Pro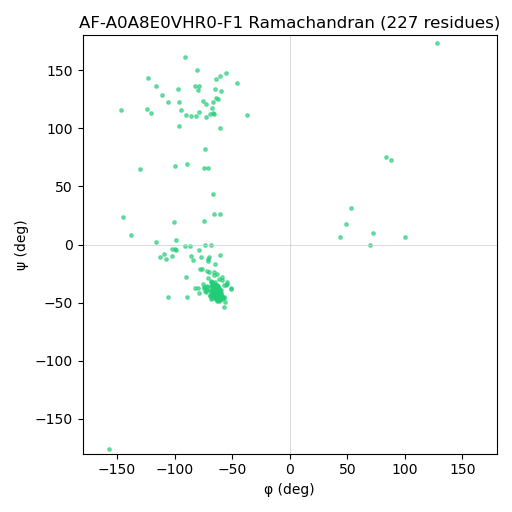tein AF-A0A8E0VHR0-F1 (afdb_monomer)

pLDDT: mean 75.99, std 14.14, range [40.16, 95.06]

Secondary structure (DSSP, 8-state):
-TTSS-HHHHHHHHHHHHHHHHHH-S-TT------HHHHHHHHHHHHHHHHHHHHHHHHHHTT----------EEE---TT----SSS--TTEEEHHHHHHHHHHHHHHHHHHHHHHTTTHHHHTTS-HHHHHHHHHHHHHHHHHHHHHHHTT-GGGG---STTHHHHHHHHHHHHGGG--HHHHHHHHHHHHHHHHIIIIIHHHHHHHH-------HHHHHHHHHHT-

Solvent-accessible surface area (backbone atoms only — not comparable to full-atom values): 13588 Å² total; per-residue (Å²): 102,73,46,53,54,66,71,66,59,57,56,51,48,49,53,50,50,40,54,53,40,68,74,74,52,91,60,95,83,68,84,61,69,86,51,71,58,61,27,43,54,49,26,51,52,44,52,53,53,47,52,51,53,53,54,54,51,53,65,62,54,72,78,57,83,84,75,89,86,68,94,55,66,46,73,40,73,75,62,78,78,64,79,72,62,84,80,76,64,63,100,37,64,44,73,38,60,65,56,51,50,51,52,53,51,50,51,51,49,52,50,52,49,50,41,55,74,70,52,45,65,69,58,62,72,67,58,54,67,70,57,54,54,49,49,52,51,52,43,48,53,52,49,49,59,58,48,50,34,59,45,50,65,38,72,81,49,66,74,47,86,62,96,62,22,70,60,52,29,52,55,49,44,64,73,45,58,86,77,47,59,64,67,50,39,51,54,42,51,52,52,52,51,50,53,49,45,43,60,70,51,46,49,62,48,45,45,70,74,62,78,49,94,68,82,76,66,59,69,58,52,50,53,54,55,58,76,75,110

Foldseek 3Di:
DLLLDDCVVQVVCQVVVVVVCVVVPDDPPDRDHDDSLVSNVNNVVLVVVLVVVVVVVVVVVVVDDDDPDDLAQDEHADGSPPPPPPPPPDPRYDHCSVVSSVVVVVVVVVVVVVCVVVVCVVVVVPPDPVVVVVVVVVSVVVSCLQVVCVLQVNPVLNDQDDDCSSVSSVVSCVVCVVVTDVVSNVVSVVLVVQLCCCVVPVQVVCCVPPVDPDGDPVVVVSVVVVVVD

Sequence (229 aa):
MLAGLPPVYGVYVSFVAPLLYAIFGRCAQLSLGTFAVISLILSEAISRICEQVTEQQKSELGNQSMTKHVGALVPVCFPPDSSLSSSGANSGQFDLRPQIAITLTFLIGMIQCLIGLLRLGNFMSYMAPSMVDGFVTGAAGHVLTSQITSLFGLKAAAKGDGIGSLFLVYVNLFRHVMSINPITLIISTLSVTFLLTVKIWLEPLLQRWCHCNFPLPSELILVSLRQHV

Mean predicted aligned error: 11.13 Å

Organism: NCBI:txid27845

Structure (mmCIF, N/CA/C/O backbone):
data_AF-A0A8E0VHR0-F1
#
_entry.id   AF-A0A8E0VHR0-F1
#
loop_
_atom_site.group_PDB
_atom_site.id
_atom_site.type_symbol
_atom_site.label_atom_id
_atom_site.label_alt_id
_atom_site.label_comp_id
_atom_site.label_asym_id
_atom_site.label_entity_id
_atom_site.label_seq_id
_atom_site.pdbx_PDB_ins_code
_atom_site.Cartn_x
_atom_site.Cartn_y
_atom_site.Cartn_z
_atom_site.occupancy
_atom_site.B_iso_or_equiv
_atom_site.auth_seq_id
_atom_site.auth_comp_id
_atom_site.auth_asym_id
_atom_site.auth_atom_id
_atom_site.pdbx_PDB_model_num
ATOM 1 N N . MET A 1 1 ? -0.618 -5.215 10.180 1.00 61.38 1 MET A N 1
ATOM 2 C CA . MET A 1 1 ? -1.303 -4.998 8.885 1.00 61.38 1 MET A CA 1
ATOM 3 C C . MET A 1 1 ? -1.135 -3.532 8.531 1.00 61.38 1 MET A C 1
ATOM 5 O O . MET A 1 1 ? -1.569 -2.719 9.335 1.00 61.38 1 MET A O 1
ATOM 9 N N . LEU A 1 2 ? -0.478 -3.181 7.415 1.00 61.50 2 LEU A N 1
ATOM 10 C CA . LEU A 1 2 ? -0.156 -1.773 7.100 1.00 61.50 2 LEU A CA 1
ATOM 11 C C . LEU A 1 2 ? -1.401 -0.894 6.933 1.00 61.50 2 LEU A C 1
ATOM 13 O O . LEU A 1 2 ? -1.383 0.253 7.348 1.00 61.50 2 LEU A O 1
ATOM 17 N N . ALA A 1 3 ? -2.482 -1.439 6.367 1.00 62.56 3 ALA A N 1
ATOM 18 C CA . ALA A 1 3 ? -3.749 -0.725 6.199 1.00 62.56 3 ALA A CA 1
ATOM 19 C C . ALA A 1 3 ? -4.591 -0.662 7.490 1.00 62.56 3 ALA A C 1
ATOM 21 O O . ALA A 1 3 ? -5.673 -0.090 7.498 1.00 62.56 3 ALA A O 1
ATOM 22 N N . GLY A 1 4 ? -4.155 -1.328 8.566 1.00 69.94 4 GLY A N 1
ATOM 23 C CA . GLY A 1 4 ? -4.923 -1.452 9.802 1.00 69.94 4 GLY A CA 1
ATOM 24 C C . GLY A 1 4 ? -6.180 -2.337 9.713 1.00 69.94 4 GLY A C 1
ATOM 25 O O . GLY A 1 4 ? -6.845 -2.507 10.731 1.00 69.94 4 GLY A O 1
ATOM 26 N N . LEU A 1 5 ? -6.487 -2.919 8.548 1.00 76.62 5 LEU A N 1
ATOM 27 C CA . LEU A 1 5 ? -7.565 -3.894 8.345 1.00 76.62 5 LEU A CA 1
ATOM 28 C C . LEU A 1 5 ? -7.081 -5.347 8.524 1.00 76.62 5 LEU A C 1
ATOM 30 O O . LEU A 1 5 ? -5.879 -5.610 8.416 1.00 76.62 5 LEU A O 1
ATOM 34 N N . PRO A 1 6 ? -8.001 -6.308 8.741 1.00 79.06 6 PRO A N 1
ATOM 35 C CA . PRO A 1 6 ? -7.685 -7.733 8.719 1.00 79.06 6 PRO A CA 1
ATOM 36 C C . PRO A 1 6 ? -7.018 -8.194 7.401 1.00 79.06 6 PRO A C 1
ATOM 38 O O . PRO A 1 6 ? -7.364 -7.687 6.332 1.00 79.06 6 PRO A O 1
ATOM 41 N N . PRO A 1 7 ? -6.117 -9.200 7.440 1.00 81.19 7 PRO A N 1
ATOM 42 C CA . PRO A 1 7 ? -5.392 -9.714 6.264 1.00 81.19 7 PRO A CA 1
AT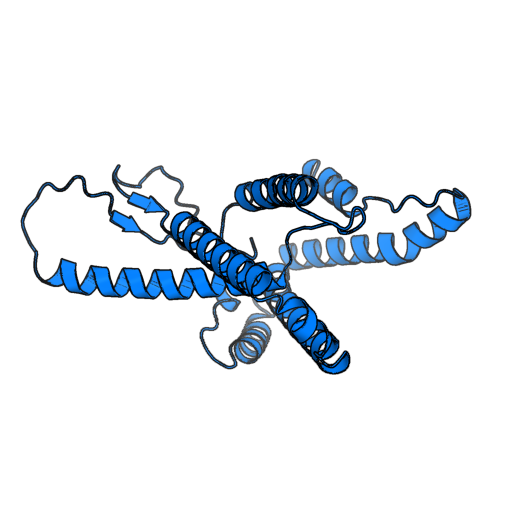OM 43 C C . PRO A 1 7 ? -6.278 -10.142 5.101 1.00 81.19 7 PRO A C 1
ATOM 45 O O . PRO A 1 7 ? -5.878 -10.025 3.945 1.00 81.19 7 PRO A O 1
ATOM 48 N N . VAL A 1 8 ? -7.471 -10.649 5.411 1.00 85.38 8 VAL A N 1
ATOM 49 C CA . VAL A 1 8 ? -8.405 -11.193 4.423 1.00 85.38 8 VAL A CA 1
ATOM 50 C C . VAL A 1 8 ? -8.753 -10.166 3.338 1.00 85.38 8 VAL A C 1
ATOM 52 O O . VAL A 1 8 ? -8.828 -10.510 2.162 1.00 85.38 8 VAL A O 1
ATOM 55 N N . TYR A 1 9 ? -8.835 -8.882 3.703 1.00 84.69 9 TYR A N 1
ATOM 56 C CA . TYR A 1 9 ? -9.111 -7.798 2.761 1.00 84.69 9 TYR A CA 1
ATOM 57 C C . TYR A 1 9 ? -7.975 -7.578 1.758 1.00 84.69 9 TYR A C 1
ATOM 59 O O . TYR A 1 9 ? -8.237 -7.243 0.605 1.00 84.69 9 TYR A O 1
ATOM 67 N N . GLY A 1 10 ? -6.723 -7.825 2.152 1.00 85.00 10 GLY A N 1
ATOM 68 C CA . GLY A 1 10 ? -5.585 -7.771 1.232 1.00 85.00 10 GLY A CA 1
ATOM 69 C C . GLY A 1 10 ? -5.662 -8.857 0.159 1.00 85.00 10 GLY A C 1
ATOM 70 O O . GLY A 1 10 ? -5.390 -8.588 -1.009 1.00 85.00 10 GLY A O 1
ATOM 71 N N . VAL A 1 11 ? -6.102 -10.064 0.532 1.00 86.94 11 VAL A N 1
ATOM 72 C CA . VAL A 1 11 ? -6.298 -11.175 -0.414 1.00 86.94 11 VAL A CA 1
ATOM 73 C C . VAL A 1 11 ? -7.437 -10.865 -1.387 1.00 86.94 11 VAL A C 1
ATOM 75 O O . VAL A 1 11 ? -7.279 -11.082 -2.588 1.00 86.94 11 VAL A O 1
ATOM 78 N N . TYR A 1 12 ? -8.547 -10.292 -0.904 1.00 88.56 12 TYR A N 1
ATOM 79 C CA . TYR A 1 12 ? -9.647 -9.868 -1.776 1.00 88.56 12 TYR A CA 1
ATOM 80 C C . TYR A 1 12 ? -9.190 -8.850 -2.823 1.00 88.56 12 TYR A C 1
ATOM 82 O O . TYR A 1 12 ? -9.479 -9.024 -4.004 1.00 88.56 12 TYR A O 1
ATOM 90 N N . VAL A 1 13 ? -8.430 -7.826 -2.426 1.00 87.00 13 VAL A N 1
ATOM 91 C CA . VAL A 1 13 ? -7.922 -6.809 -3.363 1.00 87.00 13 VAL A CA 1
ATOM 92 C C . VAL A 1 13 ? -6.964 -7.421 -4.388 1.00 87.00 13 VAL A C 1
ATOM 94 O O . VAL A 1 13 ? -7.114 -7.166 -5.583 1.00 87.00 13 VAL A O 1
ATOM 97 N N . SER A 1 14 ? 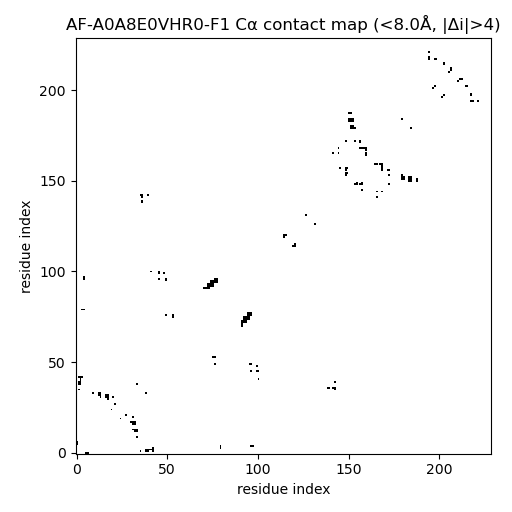-6.022 -8.260 -3.950 1.00 87.88 14 SER A N 1
ATOM 98 C CA . SER A 1 14 ? -5.034 -8.897 -4.835 1.00 87.88 14 SER A CA 1
ATOM 99 C C . SER A 1 14 ? -5.643 -9.874 -5.843 1.00 87.88 14 SER A C 1
ATOM 101 O O . SER A 1 14 ? -5.042 -10.108 -6.884 1.00 87.88 14 SER A O 1
ATOM 103 N N . PHE A 1 15 ? -6.822 -10.436 -5.567 1.00 89.25 15 PHE A N 1
ATOM 104 C CA . PHE A 1 15 ? -7.539 -11.291 -6.516 1.00 89.25 15 PHE A CA 1
ATOM 105 C C . PHE A 1 15 ? -8.480 -10.494 -7.431 1.00 89.25 15 PHE A C 1
ATOM 107 O O . PHE A 1 15 ? -8.497 -10.689 -8.646 1.00 89.25 15 PHE A O 1
ATOM 114 N N . VAL A 1 16 ? -9.254 -9.568 -6.859 1.00 90.12 16 VAL A N 1
ATOM 115 C CA . VAL A 1 16 ? -10.296 -8.831 -7.588 1.00 90.12 16 VAL A CA 1
ATOM 116 C C . VAL A 1 16 ? -9.702 -7.773 -8.522 1.00 90.12 16 VAL A C 1
ATOM 118 O O . VAL A 1 16 ? -10.207 -7.598 -9.632 1.00 90.12 16 VAL A O 1
ATOM 121 N N . ALA A 1 17 ? -8.626 -7.081 -8.127 1.00 88.12 17 ALA A N 1
ATOM 122 C CA . ALA A 1 17 ? -8.049 -6.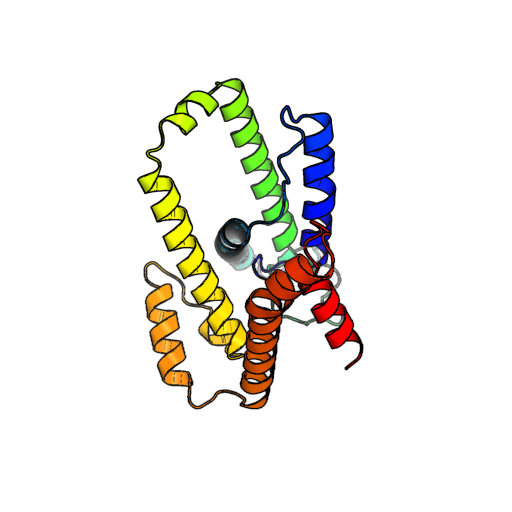008 -8.942 1.00 88.12 17 ALA A CA 1
ATOM 123 C C . ALA A 1 17 ? -7.454 -6.505 -10.279 1.00 88.12 17 ALA A C 1
ATOM 125 O O . ALA A 1 17 ? -7.774 -5.904 -11.308 1.00 88.12 17 ALA A O 1
ATOM 126 N N . PRO A 1 18 ? -6.670 -7.604 -10.333 1.00 88.94 18 PRO A N 1
ATOM 127 C CA . PRO A 1 18 ? -6.214 -8.170 -11.603 1.00 88.94 18 PRO A CA 1
ATOM 128 C C . PRO A 1 18 ? -7.355 -8.703 -12.468 1.00 88.94 18 PRO A C 1
ATOM 130 O O . PRO A 1 18 ? -7.305 -8.540 -13.681 1.00 88.94 18 PRO A O 1
ATOM 133 N N . LEU A 1 19 ? -8.396 -9.295 -11.868 1.00 90.00 19 LEU A N 1
ATOM 134 C CA . LEU A 1 19 ? -9.559 -9.793 -12.610 1.00 90.00 19 LEU A CA 1
ATOM 135 C C . LEU A 1 19 ? -10.313 -8.646 -13.293 1.00 90.00 19 LEU A C 1
ATOM 137 O O . LEU A 1 19 ? -10.610 -8.721 -14.484 1.00 90.00 19 LEU A O 1
ATOM 141 N N . LEU A 1 20 ? -10.566 -7.553 -12.568 1.00 89.25 20 LEU A N 1
ATOM 142 C CA . LEU A 1 20 ? -11.158 -6.347 -13.151 1.00 89.25 20 LEU A CA 1
ATOM 143 C C . LEU A 1 20 ? -10.256 -5.739 -14.233 1.00 89.25 20 LEU A C 1
ATOM 145 O O . LEU A 1 20 ? -10.742 -5.337 -15.290 1.00 89.25 20 LEU A O 1
ATOM 149 N N . TYR A 1 21 ? -8.943 -5.703 -14.007 1.00 89.19 21 TYR A N 1
ATOM 150 C CA . TYR A 1 21 ? -7.999 -5.196 -14.999 1.00 89.19 21 TYR A CA 1
ATOM 151 C C . TYR A 1 21 ? -7.883 -6.089 -16.234 1.00 89.19 21 TYR A C 1
ATOM 153 O O . TYR A 1 21 ? -7.697 -5.572 -17.326 1.00 89.19 21 TYR A O 1
ATOM 161 N N . ALA A 1 22 ? -8.056 -7.402 -16.112 1.00 88.75 22 ALA A N 1
ATOM 162 C CA . ALA A 1 22 ? -8.078 -8.300 -17.262 1.00 88.75 22 ALA A CA 1
ATOM 163 C C . ALA A 1 22 ? -9.280 -8.032 -18.187 1.00 88.75 22 ALA A C 1
ATOM 165 O O . ALA A 1 22 ? -9.159 -8.182 -19.399 1.00 88.75 22 ALA A O 1
ATOM 166 N N . ILE A 1 23 ? -10.422 -7.606 -17.630 1.00 90.44 23 ILE A N 1
ATOM 167 C CA . ILE A 1 23 ? -11.637 -7.291 -18.402 1.00 90.44 23 ILE A CA 1
ATOM 168 C C . ILE A 1 23 ? -11.544 -5.904 -19.062 1.00 90.44 23 ILE A C 1
ATOM 170 O O . ILE A 1 23 ? -11.945 -5.744 -20.212 1.00 90.44 23 ILE A O 1
ATOM 174 N N . PHE A 1 24 ? -11.030 -4.897 -18.347 1.00 86.88 24 PHE A N 1
ATOM 175 C CA . PHE A 1 24 ? -11.066 -3.490 -18.787 1.00 86.88 24 PHE A CA 1
ATOM 176 C C . PHE A 1 24 ? -9.711 -2.915 -19.237 1.00 86.88 24 PHE A C 1
ATOM 178 O O . PHE A 1 24 ? -9.648 -1.814 -19.790 1.00 86.88 24 PHE A O 1
ATOM 185 N N . GLY A 1 25 ? -8.610 -3.607 -18.963 1.00 83.06 25 GLY A N 1
ATOM 186 C CA . GLY A 1 25 ? -7.248 -3.134 -19.186 1.00 83.06 25 GLY A CA 1
ATOM 187 C C . GLY A 1 25 ? -6.796 -3.271 -20.636 1.00 83.06 25 GLY A C 1
ATOM 188 O O . GLY A 1 25 ? -7.204 -4.168 -21.366 1.00 83.06 25 GLY A O 1
ATOM 189 N N . ARG A 1 26 ? -5.910 -2.363 -21.060 1.00 79.69 26 ARG A N 1
ATOM 190 C CA . ARG A 1 26 ? -5.327 -2.366 -22.415 1.00 79.69 26 ARG A CA 1
ATOM 191 C C . ARG A 1 26 ? -3.903 -2.923 -22.490 1.00 79.69 26 ARG A C 1
ATOM 193 O O . ARG A 1 26 ? -3.421 -3.157 -23.591 1.00 79.69 26 ARG A O 1
ATOM 200 N N . CYS A 1 27 ? -3.240 -3.157 -21.355 1.00 81.06 27 CYS A N 1
ATOM 201 C CA . CYS A 1 27 ? -1.873 -3.681 -21.313 1.00 81.06 27 CYS A CA 1
ATOM 202 C C . CYS A 1 27 ? -1.831 -5.005 -20.547 1.00 81.06 27 CYS A C 1
ATOM 204 O O . CYS A 1 27 ? -1.997 -5.022 -19.336 1.00 81.06 27 CYS A O 1
ATOM 206 N N . ALA A 1 28 ? -1.538 -6.111 -21.230 1.00 76.56 28 ALA A N 1
ATOM 207 C CA . ALA A 1 28 ? -1.535 -7.446 -20.620 1.00 76.56 28 ALA A CA 1
ATOM 208 C C . ALA A 1 28 ? -0.372 -7.702 -19.634 1.00 76.56 28 ALA A C 1
ATOM 210 O O . ALA A 1 28 ? -0.390 -8.690 -18.911 1.00 76.56 28 ALA A O 1
ATOM 211 N N . GLN A 1 29 ? 0.648 -6.839 -19.611 1.00 83.62 29 GLN A N 1
ATOM 212 C CA . GLN A 1 29 ? 1.881 -7.045 -18.834 1.00 83.62 29 GLN A CA 1
ATOM 213 C C . GLN A 1 29 ? 1.912 -6.282 -17.501 1.00 83.62 29 GLN A C 1
ATOM 215 O O . GLN A 1 29 ? 2.867 -6.418 -16.739 1.00 83.62 29 GLN A O 1
ATOM 220 N N . LEU A 1 30 ? 0.893 -5.468 -17.203 1.00 80.69 30 LEU A N 1
ATOM 221 C CA . LEU A 1 30 ? 0.841 -4.721 -15.950 1.00 80.69 30 LEU A CA 1
ATOM 222 C C . LEU A 1 30 ? 0.218 -5.586 -14.851 1.00 80.69 30 LEU A C 1
ATOM 224 O O . LEU A 1 30 ? -0.983 -5.849 -14.857 1.00 80.69 30 LEU A O 1
ATOM 228 N N . SER A 1 31 ? 1.031 -5.984 -13.878 1.00 78.62 31 SER A N 1
ATOM 229 C CA . SER A 1 31 ? 0.534 -6.629 -12.665 1.00 78.62 31 SER A CA 1
ATOM 230 C C . SER A 1 31 ? 0.035 -5.568 -11.685 1.00 78.62 31 SER A C 1
ATOM 232 O O . SER A 1 31 ? 0.830 -4.816 -11.121 1.00 78.62 31 SER A O 1
ATOM 234 N N . LEU A 1 32 ? -1.279 -5.507 -11.462 1.00 82.00 32 LEU A N 1
ATOM 235 C CA . LEU A 1 32 ? -1.856 -4.709 -10.380 1.00 82.00 32 LEU A CA 1
ATOM 236 C C . LEU A 1 32 ? -1.780 -5.482 -9.063 1.00 82.00 32 LEU A C 1
ATOM 238 O O . LEU A 1 32 ? -2.096 -6.667 -9.012 1.00 82.00 32 LEU A O 1
ATOM 242 N N . GLY A 1 33 ? -1.388 -4.807 -7.988 1.00 81.94 33 GLY A N 1
ATOM 243 C CA . GLY A 1 33 ? -1.296 -5.412 -6.665 1.00 81.94 33 GLY A CA 1
ATOM 244 C C . GLY A 1 33 ? -1.386 -4.377 -5.553 1.00 81.94 33 GLY A C 1
ATOM 245 O O . GLY A 1 33 ? -1.596 -3.186 -5.788 1.00 81.94 33 GLY A O 1
ATOM 246 N N . THR A 1 34 ? -1.229 -4.838 -4.317 1.00 84.75 34 THR A N 1
ATOM 247 C CA . THR A 1 34 ? -1.216 -3.969 -3.139 1.00 84.75 34 THR A CA 1
ATOM 248 C C . THR A 1 34 ? 0.110 -3.220 -3.032 1.00 84.75 34 THR A C 1
ATOM 250 O O . THR A 1 34 ? 1.166 -3.841 -2.915 1.00 84.75 34 THR A O 1
ATOM 253 N N . PHE A 1 35 ? 0.058 -1.889 -2.990 1.00 88.06 35 PHE A N 1
ATOM 254 C CA . PHE A 1 35 ? 1.229 -1.050 -2.735 1.00 88.06 35 PHE A CA 1
ATOM 255 C C . PHE A 1 35 ? 1.296 -0.648 -1.256 1.00 88.06 35 PHE A C 1
ATOM 257 O O . PHE A 1 35 ? 0.302 -0.211 -0.664 1.00 88.06 35 PHE A O 1
ATOM 264 N N . ALA A 1 36 ? 2.486 -0.762 -0.657 1.00 88.19 36 ALA A N 1
ATOM 265 C CA . ALA A 1 36 ? 2.710 -0.456 0.759 1.00 88.19 36 ALA A CA 1
ATOM 266 C C . ALA A 1 36 ? 2.375 1.006 1.098 1.00 88.19 36 ALA A C 1
ATOM 268 O O . ALA A 1 36 ? 1.694 1.277 2.081 1.00 88.19 36 ALA A O 1
ATOM 269 N N . VAL A 1 37 ? 2.781 1.938 0.236 1.00 88.94 37 VAL A N 1
ATOM 270 C CA . VAL A 1 37 ? 2.544 3.379 0.408 1.00 88.94 37 VAL A CA 1
ATOM 271 C C . VAL A 1 37 ? 1.048 3.701 0.420 1.00 88.94 37 VAL A C 1
ATOM 273 O O . VAL A 1 37 ? 0.573 4.382 1.323 1.00 88.94 37 VAL A O 1
ATOM 276 N N . ILE A 1 38 ? 0.290 3.153 -0.535 1.00 90.62 38 ILE A N 1
ATOM 277 C CA . ILE A 1 38 ? -1.168 3.340 -0.618 1.00 90.62 38 ILE A CA 1
ATOM 278 C C . ILE A 1 38 ? -1.847 2.776 0.635 1.00 90.62 38 ILE A C 1
ATOM 280 O O . ILE A 1 38 ? -2.770 3.388 1.163 1.00 90.62 38 ILE A O 1
ATOM 284 N N . SER A 1 39 ? -1.355 1.649 1.157 1.00 89.56 39 SER A N 1
ATOM 285 C CA . SER A 1 39 ? -1.877 1.047 2.389 1.00 89.56 39 SER A CA 1
ATOM 286 C C . SER A 1 39 ? -1.659 1.940 3.614 1.00 89.56 39 SER A C 1
ATOM 288 O O . SER A 1 39 ? -2.554 2.038 4.450 1.00 89.56 39 SER A O 1
ATOM 290 N N . LEU A 1 40 ? -0.506 2.612 3.713 1.00 86.88 40 LEU A N 1
ATOM 291 C CA . LEU A 1 40 ? -0.231 3.559 4.800 1.00 86.88 40 LEU A CA 1
ATOM 292 C C . LEU A 1 40 ? -1.125 4.797 4.712 1.00 86.88 40 LEU A C 1
ATOM 294 O O . LEU A 1 40 ? -1.738 5.171 5.709 1.00 86.88 40 LEU A O 1
ATOM 298 N N . ILE A 1 41 ? -1.260 5.379 3.516 1.00 89.12 41 ILE A N 1
ATOM 299 C CA . ILE A 1 41 ? -2.140 6.535 3.284 1.00 89.12 41 ILE A CA 1
ATOM 300 C C . ILE A 1 41 ? -3.591 6.171 3.619 1.00 89.12 41 ILE A C 1
ATOM 302 O O . ILE A 1 41 ? -4.280 6.926 4.302 1.00 89.12 41 ILE A O 1
ATOM 306 N N . LEU A 1 42 ? -4.046 4.989 3.193 1.00 89.69 42 LEU A N 1
ATOM 307 C CA . LEU A 1 42 ? -5.378 4.482 3.511 1.00 89.69 42 LEU A CA 1
ATOM 308 C C . LEU A 1 42 ? -5.567 4.292 5.023 1.00 89.69 42 LEU A C 1
ATOM 310 O O . LEU A 1 42 ? -6.602 4.682 5.555 1.00 89.69 42 LEU A O 1
ATOM 314 N N . SER A 1 43 ? -4.578 3.730 5.725 1.00 85.56 43 SER A N 1
ATOM 315 C CA . SER A 1 43 ? -4.642 3.539 7.180 1.00 85.56 43 SER A CA 1
ATOM 316 C C . SER A 1 43 ? -4.787 4.864 7.924 1.00 85.56 43 SER A C 1
ATOM 318 O O . SER A 1 43 ? -5.595 4.966 8.852 1.00 85.56 43 SER A O 1
ATOM 320 N N . GLU A 1 44 ? -4.023 5.883 7.530 1.00 83.19 44 GLU A N 1
ATOM 321 C CA . GLU A 1 44 ? -4.108 7.204 8.151 1.00 83.19 44 GLU A CA 1
ATOM 322 C C . GLU A 1 44 ? -5.434 7.893 7.811 1.00 83.19 44 GLU A C 1
ATOM 324 O O . GLU A 1 44 ? -6.112 8.376 8.715 1.00 83.19 44 GLU A O 1
ATOM 329 N N . ALA A 1 45 ? -5.874 7.848 6.551 1.00 88.62 45 ALA A N 1
ATOM 330 C CA . ALA A 1 45 ? -7.166 8.397 6.141 1.00 88.62 45 ALA A CA 1
ATOM 331 C C . ALA A 1 45 ? -8.336 7.764 6.913 1.00 88.62 45 ALA A C 1
ATOM 333 O O . ALA A 1 45 ? -9.200 8.477 7.424 1.00 88.62 45 ALA A O 1
ATOM 334 N N . ILE A 1 46 ? -8.340 6.433 7.062 1.00 87.12 46 ILE A N 1
ATOM 335 C CA . ILE A 1 46 ? -9.345 5.728 7.868 1.00 87.12 46 ILE A CA 1
ATOM 336 C C . ILE A 1 46 ? -9.275 6.187 9.321 1.00 87.12 46 ILE A C 1
ATOM 338 O O . ILE A 1 46 ? -10.322 6.420 9.916 1.00 87.12 46 ILE A O 1
ATOM 342 N N . SER A 1 47 ? -8.073 6.334 9.885 1.00 84.12 47 SER A N 1
ATOM 343 C CA . SER A 1 47 ? -7.889 6.765 11.278 1.00 84.12 47 SER A CA 1
ATOM 344 C C . SER A 1 47 ? -8.432 8.179 11.512 1.00 84.12 47 SER A C 1
ATOM 346 O O . SER A 1 47 ? -9.155 8.390 12.481 1.00 84.12 47 SER A O 1
ATOM 348 N N . ARG A 1 48 ? -8.187 9.114 10.585 1.00 84.75 48 ARG A N 1
ATOM 349 C CA . ARG A 1 48 ? -8.708 10.493 10.638 1.00 84.75 48 ARG A CA 1
ATOM 350 C C . ARG A 1 48 ? -10.235 10.538 10.564 1.00 84.75 48 ARG A C 1
ATOM 352 O O . ARG A 1 48 ? -10.872 11.204 11.371 1.00 84.75 48 ARG A O 1
ATOM 359 N N . ILE A 1 49 ? -10.832 9.820 9.609 1.00 87.25 49 ILE A N 1
ATOM 360 C CA . ILE A 1 49 ? -12.296 9.792 9.429 1.00 87.25 49 ILE A CA 1
ATOM 361 C C . ILE A 1 49 ? -12.968 9.135 10.638 1.00 87.25 49 ILE A C 1
ATOM 363 O O . ILE A 1 49 ? -13.983 9.609 11.133 1.00 87.25 49 ILE A O 1
ATOM 367 N N . CYS A 1 50 ? -12.380 8.053 11.133 1.00 82.31 50 CYS A N 1
ATOM 368 C CA . CYS A 1 50 ? -12.810 7.354 12.335 1.00 82.31 50 CYS A CA 1
ATOM 369 C C . CYS A 1 50 ? -12.834 8.267 13.571 1.00 82.31 50 CYS A C 1
ATOM 371 O O . CYS A 1 50 ? -13.824 8.278 14.306 1.00 82.31 50 CYS A O 1
ATOM 373 N N . GLU A 1 51 ? -11.780 9.058 13.776 1.00 81.19 51 GLU A N 1
ATOM 374 C CA . GLU A 1 51 ? -11.710 10.045 14.855 1.00 81.19 51 GLU A CA 1
ATOM 375 C C . GLU A 1 51 ? -12.803 11.114 14.699 1.00 81.19 51 GLU A C 1
ATOM 377 O O . GLU A 1 51 ? -13.548 11.375 15.640 1.00 81.19 51 GLU A O 1
ATOM 382 N N . GLN A 1 52 ? -13.001 11.638 13.485 1.00 83.19 52 GLN A N 1
ATOM 383 C CA . GLN A 1 52 ? -14.059 12.615 13.208 1.00 83.19 52 GLN A CA 1
ATOM 384 C C . GLN A 1 52 ? -15.467 12.072 13.481 1.00 83.19 52 GLN A C 1
ATOM 386 O O . GLN A 1 52 ? -16.258 12.744 14.138 1.00 83.19 52 GLN A O 1
ATOM 391 N N . VAL A 1 53 ? -15.789 10.860 13.017 1.00 80.94 53 VAL A N 1
ATOM 392 C CA . VAL A 1 53 ? -17.107 10.241 13.251 1.00 80.94 53 VAL A CA 1
ATOM 393 C C . VAL A 1 53 ? -17.345 10.009 14.744 1.00 80.94 53 VAL A C 1
ATOM 395 O O . VAL A 1 53 ? -18.445 10.254 15.238 1.00 80.94 53 VAL A O 1
ATOM 398 N N . THR A 1 54 ? -16.307 9.600 15.477 1.00 73.25 54 THR A N 1
ATOM 399 C CA . THR A 1 54 ? -16.388 9.386 16.929 1.00 73.25 54 THR A CA 1
ATOM 400 C C . THR A 1 54 ? -16.701 10.691 17.673 1.00 73.25 54 THR A C 1
ATOM 402 O O . THR A 1 54 ? -17.559 10.702 18.559 1.00 73.25 54 THR A O 1
ATOM 405 N N . GLU A 1 55 ? -16.072 11.805 17.285 1.00 76.31 55 GLU A N 1
ATOM 406 C CA . GLU A 1 55 ? -16.331 13.128 17.873 1.00 76.31 55 GLU A CA 1
ATOM 407 C C . GLU A 1 55 ? -17.733 13.663 17.540 1.00 76.31 55 GLU A C 1
ATOM 409 O O . GLU A 1 55 ? -18.415 14.198 18.419 1.00 76.31 55 GLU A O 1
ATOM 414 N N . GLN A 1 56 ? -18.211 13.471 16.305 1.00 72.12 56 GLN A N 1
ATOM 415 C CA . GLN A 1 56 ? -19.584 13.840 15.926 1.00 72.12 56 GLN A CA 1
ATOM 416 C C . GLN A 1 56 ? -20.614 13.081 16.775 1.00 72.12 56 GLN A C 1
ATOM 418 O O . GLN A 1 56 ? -21.535 13.680 17.332 1.00 72.12 56 GLN A O 1
ATOM 423 N N . GLN A 1 57 ? -20.403 11.779 16.970 1.00 66.06 57 GLN A N 1
ATOM 424 C CA . GLN A 1 57 ? -21.327 10.938 17.723 1.00 66.06 57 GLN A CA 1
ATOM 425 C C . GLN A 1 57 ? -21.358 11.277 19.223 1.00 66.06 57 GLN A C 1
ATOM 427 O O . GLN A 1 57 ? -22.407 11.184 19.865 1.00 66.06 57 GLN A O 1
ATOM 432 N N . LYS A 1 58 ? -20.230 11.720 19.794 1.00 63.06 58 LYS A N 1
ATOM 433 C CA . LYS A 1 58 ? -20.166 12.197 21.185 1.00 63.06 58 LYS A CA 1
ATOM 434 C C . LYS A 1 58 ? -20.969 13.486 21.395 1.00 63.06 58 LYS A C 1
ATOM 436 O O . LYS A 1 58 ? -21.571 13.650 22.456 1.00 63.06 58 LYS A O 1
ATOM 441 N N . SER A 1 59 ? -21.003 14.369 20.394 1.00 58.41 59 SER A N 1
ATOM 442 C CA . SER A 1 59 ? -21.786 15.613 20.432 1.00 58.41 59 SER A CA 1
ATOM 443 C C . SER A 1 59 ? -23.298 15.358 20.438 1.00 58.41 59 SER A C 1
ATOM 445 O O . SER A 1 59 ? -24.031 16.043 21.148 1.00 58.41 59 SER A O 1
ATOM 447 N N . GLU A 1 60 ? -23.774 14.338 19.720 1.00 57.03 60 GLU A N 1
ATOM 448 C CA . GLU A 1 60 ? -25.200 13.980 19.710 1.00 57.03 60 GLU A CA 1
ATOM 449 C C . GLU A 1 60 ? -25.624 13.174 20.953 1.00 57.03 60 GLU A C 1
ATOM 451 O O . GLU A 1 60 ? -26.698 13.409 21.512 1.00 57.03 60 GLU A O 1
ATOM 456 N N . LEU A 1 61 ? -24.766 12.274 21.454 1.00 56.16 61 LEU A N 1
ATOM 457 C CA . LEU A 1 61 ? -25.065 11.445 22.631 1.00 56.16 61 LEU A CA 1
ATOM 458 C C . LEU A 1 61 ? -25.092 12.249 23.948 1.00 56.16 61 LEU A C 1
ATOM 460 O O . LEU A 1 61 ? -25.757 11.847 24.904 1.00 56.16 61 LEU A O 1
ATOM 464 N N . GLY A 1 62 ? -24.416 13.403 23.999 1.00 51.97 62 GLY A N 1
ATOM 465 C CA . GLY A 1 62 ? -24.380 14.296 25.164 1.00 51.97 62 GLY A CA 1
ATOM 466 C C . GLY A 1 62 ? -25.725 14.934 25.540 1.00 51.97 62 GLY A C 1
ATOM 467 O O . GLY A 1 62 ? -25.875 15.385 26.673 1.00 51.97 62 GLY A O 1
ATOM 468 N N . ASN A 1 63 ? -26.717 14.922 24.642 1.00 52.12 63 ASN A N 1
ATOM 469 C CA . ASN A 1 63 ? -28.039 15.515 24.886 1.00 52.12 63 ASN A CA 1
ATOM 470 C C . ASN A 1 63 ? -29.137 14.494 25.227 1.00 52.12 63 ASN A C 1
ATOM 472 O O . ASN A 1 63 ? -30.261 14.893 25.531 1.00 52.12 63 ASN A O 1
ATOM 476 N N . GLN A 1 64 ? -28.851 13.189 25.193 1.00 56.41 64 GLN A N 1
ATOM 477 C CA . GLN A 1 64 ? -29.855 12.145 25.430 1.00 56.41 64 GLN A CA 1
ATOM 478 C C . GLN A 1 64 ? -29.375 11.124 26.462 1.00 56.41 64 GLN A C 1
ATOM 480 O O . GLN A 1 64 ? -29.243 9.929 26.198 1.00 56.41 64 GLN A O 1
ATOM 485 N N . SER A 1 65 ? -29.184 11.580 27.702 1.00 53.53 65 SER A N 1
ATOM 486 C CA . SER A 1 65 ? -29.358 10.665 28.824 1.00 53.53 65 SER A CA 1
ATOM 487 C C . SER A 1 65 ? -30.839 10.294 28.895 1.00 53.53 65 SER A C 1
ATOM 489 O O . SER A 1 65 ? -31.682 11.168 29.081 1.00 53.53 65 SER A O 1
ATOM 491 N N . MET A 1 66 ? -31.134 8.999 28.817 1.00 48.16 66 MET A N 1
ATOM 492 C CA . MET A 1 66 ? -32.436 8.408 29.138 1.00 48.16 66 MET A CA 1
ATOM 493 C C . MET A 1 66 ? -33.485 8.436 28.015 1.00 48.16 66 MET A C 1
ATOM 495 O O . MET A 1 66 ? -34.510 9.091 28.107 1.00 48.16 66 MET A O 1
ATOM 499 N N . THR A 1 67 ? -33.318 7.566 27.021 1.00 40.50 67 THR A N 1
ATOM 500 C CA . THR A 1 67 ? -34.364 6.573 26.717 1.00 40.50 67 THR A CA 1
ATOM 501 C C . THR A 1 67 ? -33.716 5.281 26.229 1.00 40.50 67 THR A C 1
ATOM 503 O O . THR A 1 67 ? -32.993 5.207 25.243 1.00 40.50 67 THR A O 1
ATOM 506 N N . LYS A 1 68 ? -33.930 4.254 27.042 1.00 53.12 68 LYS A N 1
ATOM 507 C CA . LYS A 1 68 ? -33.562 2.856 26.851 1.00 53.12 68 LYS A CA 1
ATOM 508 C C . LYS A 1 68 ? -34.333 2.323 25.630 1.00 53.12 68 LYS A C 1
ATOM 510 O O . LYS A 1 68 ? -35.506 2.646 25.496 1.00 53.12 68 LYS A O 1
ATOM 515 N N . HIS A 1 69 ? -33.693 1.466 24.830 1.00 43.09 69 HIS A N 1
ATOM 516 C CA . HIS A 1 69 ? -34.171 0.845 23.578 1.00 43.09 69 HIS A CA 1
ATOM 517 C C . HIS A 1 69 ? -33.923 1.632 22.290 1.00 43.09 69 HIS A C 1
ATOM 519 O O . HIS A 1 69 ? -34.851 2.039 21.601 1.00 43.09 69 HIS A O 1
ATOM 525 N N . VAL A 1 70 ? -32.667 1.664 21.854 1.00 46.44 70 VAL A N 1
ATOM 526 C CA . VAL A 1 70 ? -32.421 1.516 20.420 1.00 46.44 70 VAL A CA 1
ATOM 527 C C . VAL A 1 70 ? -31.469 0.343 20.268 1.00 46.44 70 VAL A C 1
ATOM 529 O O . VAL A 1 70 ? -30.339 0.389 20.745 1.00 46.44 70 VAL A O 1
ATOM 532 N N . GLY A 1 71 ? -31.920 -0.720 19.599 1.00 45.81 71 GLY A N 1
ATOM 533 C CA . GLY A 1 71 ? -31.031 -1.694 18.960 1.00 45.81 71 GLY A CA 1
ATOM 534 C C . GLY A 1 71 ? -30.283 -1.047 17.789 1.00 45.81 71 GLY A C 1
ATOM 535 O O . GLY A 1 71 ? -30.239 -1.607 16.700 1.00 45.81 71 GLY A O 1
ATOM 536 N N . ALA A 1 72 ? -29.785 0.175 17.988 1.00 48.00 72 ALA A N 1
ATOM 537 C CA . ALA A 1 72 ? -29.004 0.909 17.022 1.00 48.00 72 ALA A CA 1
ATOM 538 C C . ALA A 1 72 ? -27.650 0.231 16.970 1.00 48.00 72 ALA A C 1
ATOM 540 O O . ALA A 1 72 ? -26.956 0.128 17.983 1.00 48.00 72 ALA A O 1
ATOM 541 N N . LEU A 1 73 ? -27.300 -0.234 15.778 1.00 53.62 73 LEU A N 1
ATOM 542 C CA . LEU A 1 73 ? -25.940 -0.601 15.457 1.00 53.62 73 LEU A CA 1
ATOM 543 C C . LEU A 1 73 ? -25.096 0.663 15.637 1.00 53.62 73 LEU A C 1
ATOM 545 O O . LEU A 1 73 ? -25.132 1.548 14.787 1.00 53.62 73 LEU A O 1
ATOM 549 N N . VAL A 1 74 ? -24.400 0.786 16.763 1.00 56.66 74 VAL A N 1
ATOM 550 C CA . VAL A 1 74 ? -23.488 1.902 17.005 1.00 56.66 74 VAL A CA 1
ATOM 551 C C . VAL A 1 74 ? -22.209 1.573 16.238 1.00 56.66 74 VAL A C 1
ATOM 553 O O . VAL A 1 74 ? -21.550 0.581 16.574 1.00 56.66 74 VAL A O 1
ATOM 556 N N . PRO A 1 75 ? -21.854 2.344 15.194 1.00 60.34 75 PRO A N 1
ATOM 557 C CA . PRO A 1 75 ? -20.599 2.133 14.502 1.00 60.34 75 PRO A CA 1
ATOM 558 C C . PRO A 1 75 ? -19.472 2.505 15.465 1.00 60.34 75 PRO A C 1
ATOM 560 O O . PRO A 1 75 ? -19.380 3.641 15.928 1.00 60.34 75 PRO A O 1
ATOM 563 N N . VAL A 1 76 ? -18.630 1.534 15.805 1.00 61.16 76 VAL A N 1
ATOM 564 C CA . VAL A 1 76 ? -17.471 1.757 16.670 1.00 61.16 76 VAL A CA 1
ATOM 565 C C . VAL A 1 76 ? -16.227 1.484 15.856 1.00 61.16 76 VAL A C 1
ATOM 567 O O . VAL A 1 76 ? -16.140 0.539 15.069 1.00 61.16 76 VAL A O 1
ATOM 570 N N . CYS A 1 77 ? -15.253 2.362 16.018 1.00 66.12 77 CYS A N 1
ATOM 571 C CA . CYS A 1 77 ? -13.981 2.215 15.363 1.00 66.12 77 CYS A CA 1
ATOM 572 C C . CYS A 1 77 ? -13.001 1.548 16.327 1.00 66.12 77 CYS A C 1
ATOM 574 O O . CYS A 1 77 ? -12.484 2.175 17.252 1.00 66.12 77 CYS A O 1
ATOM 576 N N . PHE A 1 78 ? -12.772 0.253 16.129 1.00 61.22 78 PHE A N 1
ATOM 577 C CA . PHE A 1 78 ? -11.875 -0.511 16.980 1.00 61.22 78 PHE A CA 1
ATOM 578 C C . PHE A 1 78 ? -10.407 -0.262 16.593 1.00 61.22 78 PHE A C 1
ATOM 580 O O . PHE A 1 78 ? -10.055 -0.325 15.405 1.00 61.22 78 PHE A O 1
ATOM 587 N N . PRO A 1 79 ? -9.512 0.009 17.562 1.00 61.28 79 PRO A N 1
ATOM 588 C CA . PRO A 1 79 ? -8.088 0.106 17.281 1.00 61.28 79 PRO A CA 1
ATOM 589 C C . PRO A 1 79 ? -7.560 -1.233 16.718 1.00 61.28 79 PRO A C 1
ATOM 591 O O . PRO A 1 79 ? -8.043 -2.298 17.116 1.00 61.28 79 PRO A O 1
ATOM 594 N N . PRO A 1 80 ? -6.585 -1.199 15.784 1.00 55.69 80 PRO A N 1
ATOM 595 C CA . PRO A 1 80 ? -6.130 -2.350 14.981 1.00 55.69 80 PRO A CA 1
ATOM 596 C C . PRO A 1 80 ? -5.559 -3.536 15.777 1.00 55.69 80 PRO A C 1
ATOM 598 O O . PRO A 1 80 ? -5.289 -4.591 15.206 1.00 55.69 80 PRO A O 1
ATOM 601 N N . ASP A 1 81 ? -5.349 -3.361 17.072 1.00 49.81 81 ASP A N 1
ATOM 602 C CA . ASP A 1 81 ? -4.749 -4.282 18.028 1.00 49.81 81 ASP A CA 1
ATOM 603 C C . ASP A 1 81 ? -5.712 -4.729 19.140 1.00 49.81 81 ASP A C 1
ATOM 605 O O . ASP A 1 81 ? -5.342 -5.551 19.984 1.00 49.81 81 ASP A O 1
ATOM 609 N N . SER A 1 82 ? -6.974 -4.291 19.099 1.00 48.19 82 SER A N 1
ATOM 610 C CA . SER A 1 82 ? -8.021 -4.860 19.946 1.00 48.19 82 SER A CA 1
ATOM 611 C C . SER A 1 82 ? -8.424 -6.245 19.430 1.00 48.19 82 SER A C 1
ATOM 613 O O . SER A 1 82 ? -9.444 -6.452 18.790 1.00 48.19 82 SER A O 1
ATOM 615 N N . SER A 1 83 ? -7.628 -7.246 19.804 1.00 42.03 83 SER A N 1
ATOM 616 C CA . SER A 1 83 ? -8.040 -8.657 19.857 1.00 42.03 83 SER A CA 1
ATOM 617 C C . SER A 1 83 ? -9.113 -8.921 20.925 1.00 42.03 83 SER A C 1
ATOM 619 O O . SER A 1 83 ? -9.289 -10.056 21.370 1.00 42.03 83 SER A O 1
ATOM 621 N N . LEU A 1 84 ? -9.907 -7.900 21.272 1.00 43.81 84 LEU A N 1
ATOM 622 C CA . LEU A 1 84 ? -11.246 -8.090 21.798 1.00 43.81 84 LEU A CA 1
ATOM 623 C C . LEU A 1 84 ? -12.124 -8.578 20.639 1.00 43.81 84 LEU A C 1
ATOM 625 O O . LEU A 1 84 ? -13.043 -7.918 20.167 1.00 43.81 84 LEU A O 1
ATOM 629 N N . SER A 1 85 ? -11.782 -9.781 20.177 1.00 44.19 85 SER A N 1
ATOM 630 C CA . SER A 1 85 ? -12.709 -10.731 19.599 1.00 44.19 85 SER A CA 1
ATOM 631 C C . SER A 1 85 ? -13.992 -10.595 20.401 1.00 44.19 85 SER A C 1
ATOM 633 O O . SER A 1 85 ? -13.950 -10.802 21.612 1.00 44.19 85 SER A O 1
ATOM 635 N N . SER A 1 86 ? -15.051 -10.079 19.776 1.00 48.94 86 SER A N 1
ATOM 636 C CA . SER A 1 86 ? -16.336 -10.764 19.562 1.00 48.94 86 SER A CA 1
ATOM 637 C C . SER A 1 86 ? -16.971 -11.577 20.709 1.00 48.94 86 SER A C 1
ATOM 639 O O . SER A 1 86 ? -17.980 -12.229 20.487 1.00 48.94 86 SER A O 1
ATOM 641 N N . SER A 1 87 ? -16.428 -11.546 21.923 1.00 40.16 87 SER A N 1
ATOM 642 C CA . SER A 1 87 ? -16.833 -12.312 23.106 1.00 40.16 87 SER A CA 1
ATOM 643 C C . SER A 1 87 ? -17.411 -11.408 24.197 1.00 40.16 87 SER A C 1
ATOM 645 O O . SER A 1 87 ? -17.993 -11.897 25.157 1.00 40.16 87 SER A O 1
ATOM 647 N N . GLY A 1 88 ? -17.276 -10.086 24.047 1.00 42.91 88 GLY A N 1
ATOM 648 C CA . GLY A 1 88 ? -17.888 -9.082 24.924 1.00 42.91 88 GLY A CA 1
ATOM 649 C C . GLY A 1 88 ? -18.488 -7.891 24.174 1.00 42.91 88 GLY A C 1
ATOM 650 O O . GLY A 1 88 ? -18.877 -6.910 24.802 1.00 42.91 88 GLY A O 1
ATOM 651 N N . ALA A 1 89 ? -18.555 -7.945 22.840 1.00 45.53 89 ALA A N 1
ATOM 652 C CA . ALA A 1 89 ? -19.302 -6.958 22.077 1.00 45.53 89 ALA A CA 1
ATOM 653 C C . ALA A 1 89 ? -20.790 -7.242 22.295 1.00 45.53 89 ALA A C 1
ATOM 655 O O . ALA A 1 89 ? -21.313 -8.253 21.827 1.00 45.53 89 ALA A O 1
ATOM 656 N N . ASN A 1 90 ? -21.468 -6.355 23.025 1.00 50.00 90 ASN A N 1
ATOM 657 C CA . ASN A 1 90 ? -22.926 -6.294 23.022 1.00 50.00 90 ASN A CA 1
ATOM 658 C C . ASN A 1 90 ? -23.395 -6.366 21.560 1.00 50.00 90 ASN A C 1
ATOM 660 O O . ASN A 1 90 ? -22.777 -5.742 20.698 1.00 50.00 90 ASN A O 1
ATOM 664 N N . SER A 1 91 ? -24.460 -7.116 21.289 1.00 49.59 91 SER A N 1
ATOM 665 C CA . SER A 1 91 ? -24.987 -7.527 19.975 1.00 49.59 91 SER A CA 1
ATOM 666 C C . SER A 1 91 ? -25.422 -6.398 19.008 1.00 49.59 91 SER A C 1
ATOM 668 O O . SER A 1 91 ? -26.269 -6.613 18.147 1.00 49.59 91 SER A O 1
ATOM 670 N N . GLY A 1 92 ? -24.854 -5.196 19.127 1.00 54.56 92 GLY A N 1
ATOM 671 C CA . GLY A 1 92 ? -25.115 -4.014 18.310 1.00 54.56 92 GLY A CA 1
ATOM 672 C C . GLY A 1 92 ? -23.888 -3.126 18.042 1.00 54.56 92 GLY A C 1
ATOM 673 O O . GLY A 1 92 ? -24.076 -1.945 17.785 1.00 54.56 92 GLY A O 1
ATOM 674 N N . GLN A 1 93 ? -22.648 -3.629 18.108 1.00 59.59 93 GLN A N 1
ATOM 675 C CA . GLN A 1 93 ? -21.460 -2.881 17.649 1.00 59.59 93 GLN A CA 1
ATOM 676 C C . GLN A 1 93 ? -20.868 -3.520 16.394 1.00 59.59 93 GLN A C 1
ATOM 678 O O . GLN A 1 93 ? -20.610 -4.721 16.369 1.00 59.59 93 GLN A O 1
ATOM 683 N N . PHE A 1 94 ? -20.653 -2.704 15.361 1.00 68.62 94 PHE A N 1
ATOM 684 C CA . PHE A 1 94 ? -20.079 -3.124 14.083 1.00 68.62 94 PHE A CA 1
ATOM 685 C C . PHE A 1 94 ? -18.829 -2.299 13.768 1.00 68.62 94 PHE A C 1
ATOM 687 O O . PHE A 1 94 ? -18.774 -1.102 14.059 1.00 68.62 94 PHE A O 1
ATOM 694 N N . ASP A 1 95 ? -17.835 -2.954 13.167 1.00 71.06 95 ASP A N 1
ATOM 695 C CA . ASP A 1 95 ? -16.575 -2.345 12.741 1.00 71.06 95 ASP A CA 1
ATOM 696 C C . ASP A 1 95 ? -16.800 -1.341 11.602 1.00 71.06 95 ASP A C 1
ATOM 698 O O . ASP A 1 95 ? -17.119 -1.718 10.472 1.00 71.06 95 ASP A O 1
ATOM 702 N N . LEU A 1 96 ? -16.565 -0.054 11.866 1.00 81.75 96 LEU A N 1
ATOM 703 C CA . LEU A 1 96 ? -16.737 1.005 10.859 1.00 81.75 96 LEU A CA 1
ATOM 704 C C . LEU A 1 96 ? -15.569 1.081 9.851 1.00 81.75 96 LEU A C 1
ATOM 706 O O . LEU A 1 96 ? -15.703 1.603 8.742 1.00 81.75 96 LEU A O 1
ATOM 710 N N . ARG A 1 97 ? -14.396 0.546 10.207 1.00 81.56 97 ARG A N 1
ATOM 711 C CA . ARG A 1 97 ? -13.150 0.705 9.429 1.00 81.56 97 ARG A CA 1
ATOM 712 C C . ARG A 1 97 ? -13.230 0.118 8.010 1.00 81.56 97 ARG A C 1
ATOM 714 O O . ARG A 1 97 ? -12.831 0.820 7.079 1.00 81.56 97 ARG A O 1
ATOM 721 N N . PRO A 1 98 ? -13.772 -1.099 7.790 1.00 85.00 98 PRO A N 1
ATOM 722 C CA . PRO A 1 98 ? -13.968 -1.632 6.441 1.00 85.00 98 PRO A CA 1
ATOM 723 C C . PRO A 1 98 ? -14.954 -0.801 5.613 1.00 85.00 98 PRO A C 1
ATOM 725 O O . PRO A 1 98 ? -14.736 -0.603 4.421 1.00 8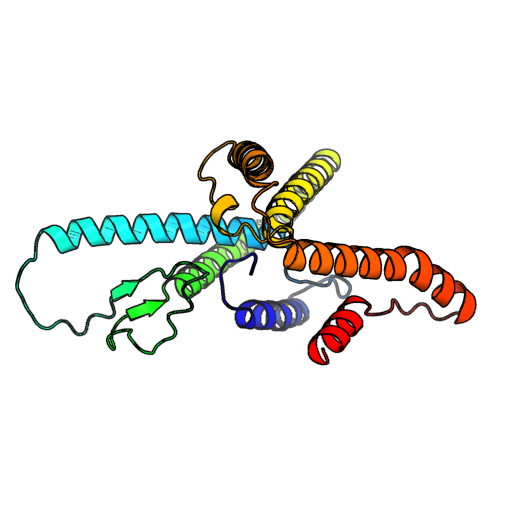5.00 98 PRO A O 1
ATOM 728 N N . GLN A 1 99 ? -16.001 -0.259 6.240 1.00 85.56 99 GLN A N 1
ATOM 729 C CA . GLN A 1 99 ? -17.001 0.562 5.557 1.00 85.56 99 GLN A CA 1
ATOM 730 C C . GLN A 1 99 ? -16.410 1.891 5.062 1.00 85.56 99 GLN A C 1
ATOM 732 O O . GLN A 1 99 ? -16.650 2.283 3.914 1.00 85.56 99 GLN A O 1
ATOM 737 N N . ILE A 1 100 ? -15.574 2.542 5.879 1.00 88.50 100 ILE A N 1
ATOM 738 C CA . ILE A 1 100 ? -14.818 3.735 5.464 1.00 88.50 100 ILE A CA 1
ATOM 739 C C . ILE A 1 100 ? -13.883 3.378 4.303 1.00 88.50 100 ILE A C 1
ATOM 741 O O . ILE A 1 100 ? -13.848 4.095 3.304 1.00 88.50 100 ILE A O 1
ATOM 745 N N . ALA A 1 101 ? -13.167 2.252 4.394 1.00 89.06 101 ALA A N 1
ATOM 746 C CA . ALA A 1 101 ? -12.226 1.828 3.359 1.00 89.06 101 ALA A CA 1
ATOM 747 C C . ALA A 1 101 ? -12.912 1.598 2.001 1.00 89.06 101 ALA A C 1
ATOM 749 O O . ALA A 1 101 ? -12.411 2.058 0.974 1.00 89.06 101 ALA A O 1
ATOM 750 N N . ILE A 1 102 ? -14.068 0.926 1.989 1.00 89.50 102 ILE A N 1
ATOM 751 C CA . ILE A 1 102 ? -14.840 0.659 0.766 1.00 89.50 102 ILE A CA 1
ATOM 752 C C . ILE A 1 102 ? -15.378 1.964 0.176 1.00 89.50 102 ILE A C 1
ATOM 754 O O . ILE A 1 102 ? -15.245 2.184 -1.024 1.00 89.50 102 ILE A O 1
ATOM 758 N N . THR A 1 103 ? -15.914 2.857 1.010 1.00 91.19 103 THR A N 1
ATOM 759 C CA . THR A 1 103 ? -16.426 4.163 0.560 1.00 91.19 103 THR A CA 1
ATOM 760 C C . THR A 1 103 ? -15.315 5.025 -0.037 1.00 91.19 103 THR A C 1
ATOM 762 O O . THR A 1 103 ? -15.485 5.604 -1.109 1.00 91.19 103 THR A O 1
ATOM 765 N N . LEU A 1 104 ? -14.148 5.065 0.613 1.00 92.12 104 LEU A N 1
ATOM 766 C CA . LEU A 1 104 ? -12.992 5.806 0.115 1.00 92.12 104 LEU A CA 1
ATOM 767 C C . LEU A 1 104 ? -12.471 5.204 -1.195 1.00 92.12 104 LEU A C 1
ATOM 769 O O . LEU A 1 104 ? -12.204 5.933 -2.145 1.00 92.12 104 LEU A O 1
ATOM 773 N N . THR A 1 105 ? -12.384 3.875 -1.276 1.00 91.00 105 THR A N 1
ATOM 774 C CA . THR A 1 105 ? -11.958 3.167 -2.494 1.00 91.00 105 THR A CA 1
ATOM 775 C C . THR A 1 105 ? -12.928 3.415 -3.646 1.00 91.00 105 THR A C 1
ATOM 777 O O . THR A 1 105 ? -12.501 3.668 -4.770 1.00 91.00 105 THR A O 1
ATOM 780 N N . PHE A 1 106 ? -14.232 3.399 -3.368 1.00 93.50 106 PHE A N 1
ATOM 781 C CA . PHE A 1 106 ? -15.268 3.710 -4.346 1.00 93.50 106 PHE A CA 1
ATOM 782 C C . PHE A 1 106 ? -15.149 5.151 -4.857 1.00 93.50 106 PHE A C 1
ATOM 784 O O . PHE A 1 106 ? -15.162 5.379 -6.067 1.00 93.50 106 PHE A O 1
ATOM 791 N N . LEU A 1 107 ? -14.948 6.115 -3.954 1.00 95.06 107 LEU A N 1
ATOM 792 C CA . LEU A 1 107 ? -14.729 7.519 -4.304 1.00 95.06 107 LEU A CA 1
ATOM 793 C C . LEU A 1 107 ? -13.479 7.697 -5.179 1.00 95.06 107 LEU A C 1
ATOM 795 O O . LEU A 1 107 ? -13.541 8.370 -6.207 1.00 95.06 107 LEU A O 1
ATOM 799 N N . ILE A 1 108 ? -12.366 7.052 -4.816 1.00 93.62 108 ILE A N 1
ATOM 800 C CA . ILE A 1 108 ? -11.129 7.052 -5.612 1.00 93.62 108 ILE A CA 1
ATOM 801 C C . ILE A 1 108 ? -11.387 6.452 -7.000 1.00 93.62 108 ILE A C 1
ATOM 803 O O . ILE A 1 108 ? -10.926 7.004 -7.996 1.00 93.62 108 ILE A O 1
ATOM 807 N N . GLY A 1 109 ? -12.165 5.370 -7.093 1.00 93.00 109 GLY A N 1
ATOM 808 C CA . GLY A 1 109 ? -12.562 4.764 -8.365 1.00 93.00 109 GLY A CA 1
ATOM 809 C C . GLY A 1 109 ? -13.402 5.697 -9.241 1.00 93.00 109 GLY A C 1
ATOM 810 O O . GLY A 1 109 ? -13.148 5.808 -10.441 1.00 93.00 109 GLY A O 1
ATOM 811 N N . MET A 1 110 ? -14.353 6.424 -8.650 1.00 94.25 110 MET A N 1
ATOM 812 C CA . MET A 1 110 ? -15.156 7.423 -9.361 1.00 94.25 110 MET A CA 1
ATOM 813 C C . MET A 1 110 ? -14.286 8.576 -9.880 1.00 94.25 110 MET A C 1
ATOM 815 O O . MET A 1 110 ? -14.410 8.966 -11.041 1.00 94.25 110 MET A O 1
ATOM 819 N N . ILE A 1 111 ? -13.360 9.076 -9.057 1.00 94.12 111 ILE A N 1
ATOM 820 C CA . ILE A 1 111 ? -12.393 10.107 -9.461 1.00 94.12 111 ILE A CA 1
ATOM 821 C C . ILE A 1 111 ? -11.491 9.580 -10.588 1.00 94.12 111 ILE A C 1
ATOM 823 O O . ILE A 1 111 ? -11.293 10.270 -11.585 1.00 94.12 111 ILE A O 1
ATOM 827 N N . GLN A 1 112 ? -11.003 8.340 -10.491 1.00 91.69 112 GLN A N 1
ATOM 828 C CA . GLN A 1 112 ? -10.176 7.712 -11.525 1.00 91.69 112 GLN A CA 1
ATOM 829 C C . GLN A 1 112 ? -10.942 7.538 -12.848 1.00 91.69 112 GLN A C 1
ATOM 831 O O . GLN A 1 112 ? -10.377 7.755 -13.922 1.00 91.69 112 GLN A O 1
ATOM 836 N N . CYS A 1 113 ? -12.233 7.195 -12.785 1.00 91.69 113 CYS A N 1
ATOM 837 C CA . CYS A 1 113 ? -13.114 7.120 -13.949 1.00 91.69 113 CYS A CA 1
ATOM 838 C C . CYS A 1 113 ? -13.306 8.500 -14.594 1.00 91.69 113 CYS A C 1
ATOM 840 O O . CYS A 1 113 ? -13.166 8.628 -15.810 1.00 91.69 113 CYS A O 1
ATOM 842 N N . LEU A 1 114 ? -13.534 9.541 -13.787 1.00 93.25 114 LEU A N 1
ATOM 843 C CA . LEU A 1 114 ? -13.676 10.918 -14.262 1.00 93.25 114 LEU A CA 1
ATOM 844 C C . LEU A 1 114 ? -12.391 11.430 -14.932 1.00 93.25 114 LEU A C 1
ATOM 846 O O . LEU A 1 114 ? -12.443 11.973 -16.034 1.00 93.25 114 LEU A O 1
ATOM 850 N N . ILE A 1 115 ? -11.229 11.202 -14.315 1.00 92.06 115 ILE A N 1
ATOM 851 C CA . ILE A 1 115 ? -9.913 11.538 -14.885 1.00 92.06 115 ILE A CA 1
ATOM 852 C C . ILE A 1 115 ? -9.685 10.780 -16.204 1.00 92.06 115 ILE A C 1
ATOM 854 O O . ILE A 1 115 ? -9.173 11.351 -17.172 1.00 92.06 115 ILE A O 1
ATOM 858 N N . GLY A 1 116 ? -10.097 9.509 -16.265 1.00 89.12 116 GLY A N 1
ATOM 859 C CA . GLY A 1 116 ? -10.060 8.693 -17.478 1.00 89.12 116 GLY A CA 1
ATOM 860 C C . GLY A 1 116 ? -10.958 9.238 -18.594 1.00 89.12 116 GLY A C 1
ATOM 861 O O . GLY A 1 116 ? -10.505 9.347 -19.736 1.00 89.12 116 GLY A O 1
ATOM 862 N N . LEU A 1 117 ? -12.189 9.642 -18.264 1.00 90.06 117 LEU A N 1
ATOM 863 C CA . LEU A 1 117 ? -13.156 10.229 -19.200 1.00 90.06 117 LEU A CA 1
ATOM 864 C C . LEU A 1 117 ? -12.653 11.559 -19.771 1.00 90.06 117 LEU A C 1
ATOM 866 O O . LEU A 1 117 ? -12.730 11.791 -20.975 1.00 90.06 117 LEU A O 1
ATOM 870 N N . LEU A 1 118 ? -12.069 12.399 -18.918 1.00 90.44 118 LEU A N 1
ATOM 871 C CA . LEU A 1 118 ? -11.455 13.665 -19.316 1.00 90.44 118 LEU A CA 1
ATOM 872 C C . LEU A 1 118 ? -10.113 13.476 -20.059 1.00 90.44 118 LEU A C 1
ATOM 874 O O . LEU A 1 118 ? -9.489 14.453 -20.465 1.00 90.44 118 LEU A O 1
ATOM 878 N N . ARG A 1 119 ? -9.657 12.227 -20.257 1.00 86.88 119 ARG A N 1
ATOM 879 C CA . ARG A 1 119 ? -8.390 11.852 -20.916 1.00 86.88 119 ARG A CA 1
ATOM 880 C C . ARG A 1 119 ? -7.157 12.539 -20.312 1.00 86.88 119 ARG A C 1
ATOM 882 O O . ARG A 1 119 ? -6.145 12.710 -20.994 1.00 86.88 119 ARG A O 1
ATOM 889 N N . LEU A 1 120 ? -7.185 12.829 -19.007 1.00 85.25 120 LEU A N 1
ATOM 890 C CA . LEU A 1 120 ? -6.051 13.418 -18.278 1.00 85.25 120 LEU A CA 1
ATOM 891 C C . LEU A 1 120 ? -4.853 12.461 -18.130 1.00 85.25 120 LEU A C 1
ATOM 893 O O . LEU A 1 120 ? -3.813 12.854 -17.612 1.00 85.25 120 LEU A O 1
ATOM 897 N N . GLY A 1 121 ? -4.934 11.229 -18.638 1.00 79.31 121 GLY A N 1
ATOM 898 C CA . GLY A 1 121 ? -3.774 10.337 -18.723 1.00 79.31 121 GLY A CA 1
ATOM 899 C C . GLY A 1 121 ? -2.589 10.964 -19.472 1.00 79.31 121 GLY A C 1
ATOM 900 O O . GLY A 1 121 ? -1.450 10.766 -19.065 1.00 79.31 121 GLY A O 1
ATOM 901 N N . ASN A 1 122 ? -2.850 11.794 -20.493 1.00 77.31 122 ASN A N 1
ATOM 902 C CA . ASN A 1 122 ? -1.797 12.532 -21.202 1.00 77.31 122 ASN A CA 1
ATOM 903 C C . ASN A 1 122 ? -1.200 13.676 -20.362 1.00 77.31 122 ASN A C 1
ATOM 905 O O . ASN A 1 122 ? -0.080 14.104 -20.602 1.00 77.31 122 ASN A O 1
ATOM 909 N N . PHE A 1 123 ? -1.931 14.179 -19.362 1.00 82.06 123 PHE A N 1
ATOM 910 C CA . PHE A 1 123 ? -1.386 15.147 -18.412 1.00 82.06 123 PHE A CA 1
ATOM 911 C C . PHE A 1 123 ? -0.392 14.477 -17.457 1.00 82.06 123 PHE A C 1
ATOM 913 O O . PHE A 1 123 ? 0.669 15.024 -17.169 1.00 82.06 123 PHE A O 1
ATOM 920 N N . MET A 1 124 ? -0.695 13.248 -17.031 1.00 79.94 124 MET A N 1
ATOM 921 C CA . MET A 1 124 ? 0.162 12.500 -16.112 1.00 79.94 124 MET A CA 1
ATOM 922 C C . MET A 1 124 ? 1.520 12.128 -16.722 1.00 79.94 124 MET A C 1
ATOM 924 O O . MET A 1 124 ? 2.501 12.020 -15.993 1.00 79.94 124 MET A O 1
ATOM 928 N N . SER A 1 125 ? 1.616 12.009 -18.053 1.00 82.88 125 SER A N 1
ATOM 929 C CA . SER A 1 125 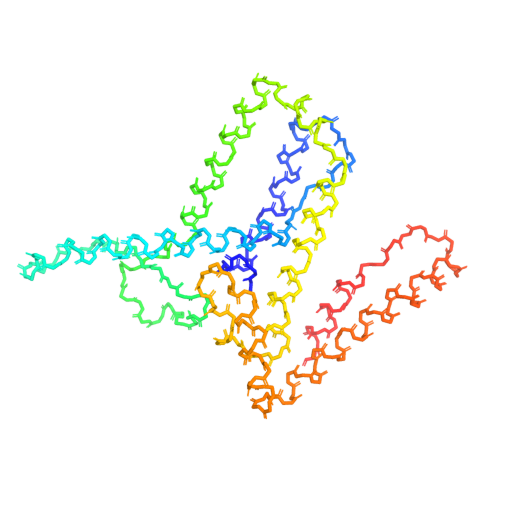? 2.902 11.826 -18.744 1.00 82.88 125 SER A CA 1
ATOM 930 C C . SER A 1 125 ? 3.809 13.063 -18.738 1.00 82.88 125 SER A C 1
ATOM 932 O O . SER A 1 125 ? 4.975 12.937 -19.097 1.00 82.88 125 SER A O 1
ATOM 934 N N . TYR A 1 126 ? 3.320 14.238 -18.320 1.00 87.69 126 TYR A N 1
ATOM 935 C CA . TYR A 1 126 ? 4.148 15.443 -18.163 1.00 87.69 126 TYR A CA 1
ATOM 936 C C . TYR A 1 126 ? 4.753 15.596 -16.764 1.00 87.69 126 TYR A C 1
ATOM 938 O O . TYR A 1 126 ? 5.495 16.550 -16.527 1.00 87.69 126 TYR A O 1
ATOM 946 N N . MET A 1 127 ? 4.475 14.677 -15.832 1.00 87.00 127 MET A N 1
ATOM 947 C CA . MET A 1 127 ? 5.205 14.647 -14.566 1.00 87.00 127 MET A CA 1
ATOM 948 C C . MET A 1 127 ? 6.685 14.387 -14.838 1.00 87.00 127 MET A C 1
ATOM 950 O O . MET A 1 127 ? 7.047 13.408 -15.490 1.00 87.00 127 MET A O 1
ATOM 954 N N . ALA A 1 128 ? 7.541 15.278 -14.335 1.00 91.38 128 ALA A N 1
ATOM 955 C CA . ALA A 1 128 ? 8.977 15.121 -14.483 1.00 91.38 128 ALA A CA 1
ATOM 956 C C . ALA A 1 128 ? 9.407 13.793 -13.828 1.00 91.38 128 ALA A C 1
ATOM 958 O O . ALA A 1 128 ? 9.033 13.553 -12.675 1.00 91.38 128 ALA A O 1
ATOM 959 N N . PRO A 1 129 ? 10.214 12.952 -14.502 1.00 89.12 129 PRO A N 1
ATOM 960 C CA . PRO A 1 129 ? 10.677 11.683 -13.936 1.00 89.12 129 PRO A CA 1
ATOM 961 C C . PRO A 1 129 ? 11.301 11.852 -12.543 1.00 89.12 129 PRO A C 1
ATOM 963 O O . PRO A 1 129 ? 10.990 11.098 -11.626 1.00 89.12 129 PRO A O 1
ATOM 966 N N . SER A 1 130 ? 12.053 12.940 -12.335 1.00 92.25 130 SER A N 1
ATOM 967 C CA . SER A 1 130 ? 12.667 13.290 -11.049 1.00 92.25 130 SER A CA 1
ATOM 968 C C . SER A 1 130 ? 11.661 13.518 -9.913 1.00 92.25 130 SER A C 1
ATOM 970 O O . SER A 1 130 ? 11.985 13.278 -8.752 1.00 92.25 130 SER A O 1
ATOM 972 N N . MET A 1 131 ? 10.442 13.977 -10.217 1.00 91.50 131 MET A N 1
ATOM 973 C CA . MET A 1 131 ? 9.384 14.136 -9.212 1.00 91.50 131 MET A CA 1
ATOM 974 C C . MET A 1 131 ? 8.817 12.781 -8.790 1.00 91.50 131 MET A C 1
ATOM 976 O O . MET A 1 131 ? 8.571 12.565 -7.604 1.00 91.50 131 MET A O 1
ATOM 980 N N . VAL A 1 132 ? 8.639 11.863 -9.744 1.00 90.19 132 VAL A N 1
ATOM 981 C CA . VAL A 1 132 ? 8.143 10.507 -9.472 1.00 90.19 132 VAL A CA 1
ATOM 982 C C . VAL A 1 132 ? 9.180 9.712 -8.682 1.00 90.19 132 VAL A C 1
ATOM 984 O O . VAL A 1 132 ? 8.840 9.151 -7.643 1.00 90.19 132 VAL A O 1
ATOM 987 N N . ASP A 1 133 ? 10.448 9.740 -9.097 1.00 92.19 133 ASP A N 1
ATOM 988 C CA . ASP A 1 133 ? 11.541 9.062 -8.388 1.00 92.19 133 ASP A CA 1
ATOM 989 C C . ASP A 1 133 ? 11.748 9.634 -6.976 1.00 92.19 133 ASP A C 1
ATOM 991 O O . ASP A 1 133 ? 11.944 8.882 -6.015 1.00 92.19 133 ASP A O 1
ATOM 995 N N . GLY A 1 134 ? 11.630 10.959 -6.817 1.00 94.31 134 GLY A N 1
ATOM 996 C CA . GLY A 1 134 ? 11.660 11.624 -5.513 1.00 94.31 134 GLY A CA 1
ATOM 997 C C . GLY A 1 134 ? 10.503 11.198 -4.604 1.00 94.31 134 GLY A C 1
ATOM 998 O O . GLY A 1 134 ? 10.725 10.869 -3.435 1.00 94.31 134 GLY A O 1
ATOM 999 N N . PHE A 1 135 ? 9.279 11.129 -5.139 1.00 91.81 135 PHE A N 1
ATOM 1000 C CA . PHE A 1 135 ? 8.111 10.635 -4.405 1.00 91.81 135 PHE A CA 1
ATOM 1001 C C . PHE A 1 135 ? 8.276 9.168 -3.993 1.00 91.81 135 PHE A C 1
ATOM 1003 O O . PHE A 1 135 ? 8.065 8.841 -2.827 1.00 91.81 135 PHE A O 1
ATOM 1010 N N . VAL A 1 136 ? 8.699 8.290 -4.909 1.00 92.06 136 VAL A N 1
ATOM 1011 C CA . VAL A 1 136 ? 8.917 6.861 -4.625 1.00 92.06 136 VAL A CA 1
ATOM 1012 C C . VAL A 1 136 ? 10.003 6.674 -3.566 1.00 92.06 136 VAL A C 1
ATOM 1014 O O . VAL A 1 136 ? 9.810 5.887 -2.641 1.00 92.06 136 VAL A O 1
ATOM 1017 N N . THR A 1 137 ? 11.102 7.431 -3.637 1.00 93.94 137 THR A N 1
ATOM 1018 C CA . THR A 1 137 ? 12.188 7.375 -2.643 1.00 93.94 137 THR A CA 1
ATOM 1019 C C . THR A 1 137 ? 11.717 7.843 -1.264 1.00 93.94 137 THR A C 1
ATOM 1021 O O . THR A 1 137 ? 11.951 7.159 -0.264 1.00 93.94 137 THR A O 1
ATOM 1024 N N . GLY A 1 138 ? 10.996 8.967 -1.191 1.00 91.44 138 GLY A N 1
ATOM 1025 C CA . GLY A 1 138 ? 10.420 9.460 0.065 1.00 91.44 138 GLY A CA 1
ATOM 1026 C C . GLY A 1 138 ? 9.398 8.486 0.655 1.00 91.44 138 GLY A C 1
ATOM 1027 O O . GLY A 1 138 ? 9.419 8.193 1.852 1.00 91.44 138 GLY A O 1
ATOM 1028 N N . ALA A 1 139 ? 8.549 7.912 -0.195 1.00 90.69 139 ALA A N 1
ATOM 1029 C CA . ALA A 1 139 ? 7.556 6.934 0.210 1.00 90.69 139 ALA A CA 1
ATOM 1030 C C . ALA A 1 139 ? 8.190 5.605 0.660 1.00 90.69 139 ALA A C 1
ATOM 1032 O O . ALA A 1 139 ? 7.715 5.003 1.623 1.00 90.69 139 ALA A O 1
ATOM 1033 N N . ALA A 1 140 ? 9.290 5.174 0.036 1.00 90.88 140 ALA A N 1
ATOM 1034 C CA . ALA A 1 140 ? 10.079 4.030 0.486 1.00 90.88 140 ALA A CA 1
ATOM 1035 C C . ALA A 1 140 ? 10.673 4.275 1.880 1.00 90.88 140 ALA A C 1
ATOM 1037 O O . ALA A 1 140 ? 10.536 3.420 2.754 1.00 90.88 140 ALA A O 1
ATOM 1038 N N . GLY A 1 141 ? 11.248 5.459 2.122 1.00 89.56 141 GLY A N 1
ATOM 1039 C CA . GLY A 1 141 ? 11.705 5.868 3.454 1.00 89.56 141 GLY A CA 1
ATOM 1040 C C . GLY A 1 141 ? 10.579 5.830 4.491 1.00 89.56 141 GLY A C 1
ATOM 1041 O O . GLY A 1 141 ? 10.742 5.246 5.559 1.00 89.56 141 GLY A O 1
ATOM 1042 N N . HIS A 1 142 ? 9.402 6.352 4.143 1.00 86.50 142 HIS A N 1
ATOM 1043 C CA . HIS A 1 142 ? 8.229 6.323 5.018 1.00 86.50 142 HIS A CA 1
ATOM 1044 C C . HIS A 1 142 ? 7.757 4.893 5.337 1.00 86.50 142 HIS A C 1
ATOM 1046 O O . HIS A 1 142 ? 7.478 4.570 6.494 1.00 86.50 142 HIS A O 1
ATOM 1052 N N . VAL A 1 143 ? 7.727 4.002 4.337 1.00 88.00 143 VAL A N 1
ATOM 1053 C CA . VAL A 1 143 ? 7.417 2.578 4.539 1.00 88.00 143 VAL A CA 1
ATOM 1054 C C . VAL A 1 143 ? 8.452 1.924 5.450 1.00 88.00 143 VAL A C 1
ATOM 1056 O O . VAL A 1 143 ? 8.068 1.217 6.379 1.00 88.00 143 VAL A O 1
ATOM 1059 N N . LEU A 1 144 ? 9.745 2.186 5.248 1.00 87.69 144 LEU A N 1
ATOM 1060 C CA . LEU A 1 144 ? 10.798 1.668 6.123 1.00 87.69 144 LEU A CA 1
ATOM 1061 C C . LEU A 1 144 ? 10.611 2.135 7.570 1.00 87.69 144 LEU A C 1
ATOM 1063 O O . LEU A 1 144 ? 10.693 1.310 8.479 1.00 87.69 144 LEU A O 1
ATOM 1067 N N . THR A 1 145 ? 10.289 3.410 7.799 1.00 85.38 145 THR A N 1
ATOM 1068 C CA . THR A 1 145 ? 9.994 3.918 9.148 1.00 85.38 145 THR A CA 1
ATOM 1069 C C . THR A 1 145 ? 8.747 3.266 9.757 1.00 85.38 145 THR A C 1
ATOM 1071 O O . THR A 1 145 ? 8.713 2.986 10.954 1.00 85.38 145 THR A O 1
ATOM 1074 N N . SER A 1 146 ? 7.724 2.949 8.964 1.00 81.31 146 SER A N 1
ATOM 1075 C CA . SER A 1 146 ? 6.559 2.211 9.471 1.00 81.31 146 SER A CA 1
ATOM 1076 C C . SER A 1 146 ? 6.927 0.774 9.871 1.00 81.31 146 SER A C 1
ATOM 1078 O O . SER A 1 146 ? 6.548 0.294 10.942 1.00 81.31 146 SER A O 1
ATOM 1080 N N . GLN A 1 147 ? 7.748 0.103 9.062 1.00 85.94 147 GLN A N 1
ATOM 1081 C CA . GLN A 1 147 ? 8.134 -1.288 9.298 1.00 85.94 147 GLN A CA 1
ATOM 1082 C C . GLN A 1 147 ? 9.162 -1.434 10.427 1.00 85.94 147 GLN A C 1
ATOM 1084 O O . GLN A 1 147 ? 9.081 -2.400 11.185 1.00 85.94 147 GLN A O 1
ATOM 1089 N N . ILE A 1 148 ? 10.082 -0.478 10.608 1.00 82.50 148 ILE A N 1
ATOM 1090 C CA . ILE A 1 148 ? 11.126 -0.552 11.644 1.00 82.50 148 ILE A CA 1
ATOM 1091 C C . ILE A 1 148 ? 10.525 -0.610 13.056 1.00 82.50 148 ILE A C 1
ATOM 1093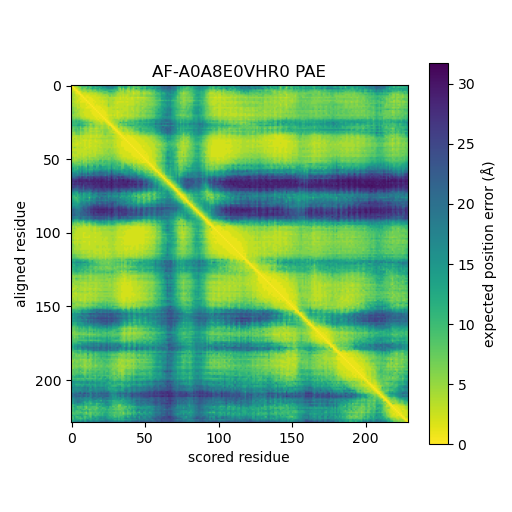 O O . ILE A 1 148 ? 10.953 -1.416 13.879 1.00 82.50 148 ILE A O 1
ATOM 1097 N N . THR A 1 149 ? 9.461 0.154 13.319 1.00 78.12 149 THR A N 1
ATOM 1098 C CA . THR A 1 149 ? 8.754 0.119 14.614 1.00 78.12 149 THR A CA 1
ATOM 1099 C C . THR A 1 149 ? 8.119 -1.248 14.888 1.00 78.12 149 THR A C 1
ATOM 1101 O O . THR A 1 149 ? 8.142 -1.734 16.021 1.00 78.12 149 THR A O 1
ATOM 1104 N N . SER A 1 150 ? 7.629 -1.912 13.835 1.00 76.81 150 SER A N 1
ATOM 1105 C CA . SER A 1 150 ? 7.087 -3.270 13.909 1.00 76.81 150 SER A CA 1
ATOM 1106 C C . SER A 1 150 ? 8.184 -4.322 14.117 1.00 76.81 150 SER A C 1
ATOM 1108 O O . SER A 1 150 ? 7.966 -5.269 14.873 1.00 76.81 150 SER A O 1
ATOM 1110 N N . LEU A 1 151 ? 9.369 -4.149 13.513 1.00 75.88 151 LEU A N 1
ATOM 1111 C CA . LEU A 1 151 ? 10.516 -5.062 13.667 1.00 75.88 151 LEU A CA 1
ATOM 1112 C C . LEU A 1 151 ? 11.095 -5.066 15.090 1.00 75.88 151 LEU A C 1
ATOM 1114 O O . LEU A 1 151 ? 11.544 -6.112 15.559 1.00 75.88 151 LEU A O 1
ATOM 1118 N N . PHE A 1 152 ? 11.056 -3.924 15.782 1.00 74.88 152 PHE A N 1
ATOM 1119 C CA . PHE A 1 152 ? 11.507 -3.789 17.174 1.00 74.88 152 PHE A CA 1
ATOM 1120 C C . PHE A 1 152 ? 10.421 -4.128 18.213 1.00 74.88 152 PHE A C 1
ATOM 1122 O O . PHE A 1 152 ? 10.677 -4.085 19.414 1.00 74.88 152 PHE A O 1
ATOM 1129 N N . GLY A 1 153 ? 9.204 -4.480 17.782 1.00 67.06 153 GLY A N 1
ATOM 1130 C CA . GLY A 1 153 ? 8.103 -4.849 18.680 1.00 67.06 153 GLY A CA 1
ATOM 1131 C C . GLY A 1 153 ? 7.484 -3.677 19.453 1.00 67.06 153 GLY A C 1
ATOM 1132 O O . GLY A 1 153 ? 6.654 -3.896 20.335 1.00 67.06 153 GLY A O 1
ATOM 1133 N N . LEU A 1 154 ? 7.833 -2.434 19.112 1.00 68.81 154 LEU A N 1
ATOM 1134 C CA . LEU A 1 154 ? 7.341 -1.225 19.770 1.00 68.81 154 LEU A CA 1
ATOM 1135 C C . LEU A 1 154 ? 6.056 -0.732 19.092 1.00 68.81 154 LEU A C 1
ATOM 1137 O O . LEU A 1 154 ? 6.030 0.316 18.449 1.00 68.81 154 LEU A O 1
ATOM 1141 N N . LYS A 1 155 ? 4.960 -1.483 19.255 1.00 61.41 155 LYS A N 1
ATOM 1142 C CA . LYS A 1 155 ? 3.644 -1.115 18.692 1.00 61.41 155 LYS A CA 1
ATOM 1143 C C . LYS A 1 155 ? 3.143 0.250 19.190 1.00 61.41 155 LYS A C 1
ATOM 1145 O O . LYS A 1 155 ? 2.485 0.966 18.445 1.00 61.41 155 LYS A O 1
ATOM 1150 N N . ALA A 1 156 ? 3.508 0.634 20.416 1.00 51.06 156 ALA A N 1
ATOM 1151 C CA . ALA A 1 156 ? 3.133 1.912 21.024 1.00 51.06 156 ALA A CA 1
ATOM 1152 C C . ALA A 1 156 ? 3.924 3.121 20.485 1.00 51.06 156 ALA A C 1
ATOM 1154 O O . ALA A 1 156 ? 3.451 4.248 20.583 1.00 51.06 156 ALA A O 1
ATOM 1155 N N . ALA A 1 157 ? 5.107 2.911 19.892 1.00 52.50 157 ALA A N 1
ATOM 1156 C CA . ALA A 1 157 ? 5.940 3.998 19.368 1.00 52.50 157 ALA A CA 1
ATOM 1157 C C . ALA A 1 157 ? 5.533 4.441 17.951 1.00 52.50 157 ALA A C 1
ATOM 1159 O O . ALA A 1 157 ? 5.969 5.492 17.492 1.00 52.50 157 ALA A O 1
ATOM 1160 N N . ALA A 1 158 ? 4.697 3.656 17.263 1.00 55.81 158 ALA A N 1
ATOM 1161 C CA . ALA A 1 158 ? 4.264 3.916 15.890 1.00 55.81 158 ALA A CA 1
ATOM 1162 C C . ALA A 1 158 ? 3.191 5.016 15.771 1.00 55.81 158 ALA A C 1
ATOM 1164 O O . ALA A 1 158 ? 2.884 5.457 14.667 1.00 55.81 158 ALA A O 1
ATOM 1165 N N . LYS A 1 159 ? 2.606 5.457 16.890 1.00 56.44 159 LYS A N 1
ATOM 1166 C CA . LYS A 1 159 ? 1.477 6.394 16.913 1.00 56.44 159 LYS A CA 1
ATOM 1167 C C . LYS A 1 159 ? 1.961 7.817 17.208 1.00 56.44 159 LYS A C 1
ATOM 1169 O O . LYS A 1 159 ? 1.734 8.358 18.283 1.00 56.44 159 LYS A O 1
ATOM 1174 N N . GLY A 1 160 ? 2.700 8.395 16.263 1.00 54.91 160 GLY A N 1
ATOM 1175 C CA . GLY A 1 160 ? 2.953 9.835 16.230 1.00 54.91 160 GLY A CA 1
ATOM 1176 C C . GLY A 1 160 ? 1.915 10.495 15.328 1.00 54.91 160 GLY A C 1
ATOM 1177 O O . GLY A 1 160 ? 1.890 10.203 14.138 1.00 54.91 160 GLY A O 1
ATOM 1178 N N . ASP A 1 161 ? 1.065 11.358 15.874 1.00 56.22 161 ASP A N 1
ATOM 1179 C CA . ASP A 1 161 ? 0.082 12.112 15.094 1.00 56.22 161 ASP A CA 1
ATOM 1180 C C . ASP A 1 161 ? 0.639 13.505 14.757 1.00 56.22 161 ASP A C 1
ATOM 1182 O O . ASP A 1 161 ? 1.023 14.248 15.659 1.00 56.22 161 ASP A O 1
ATOM 1186 N N . GLY A 1 162 ? 0.717 13.857 13.467 1.00 64.44 162 GLY A N 1
ATOM 1187 C CA . GLY A 1 162 ? 1.049 15.216 13.013 1.00 64.44 162 GLY A CA 1
ATOM 1188 C C . GLY A 1 162 ? 2.184 15.344 11.987 1.00 64.44 162 GLY A C 1
ATOM 1189 O O . GLY A 1 162 ? 2.880 14.387 11.642 1.00 64.44 162 GLY A O 1
ATOM 1190 N N . ILE A 1 163 ? 2.376 16.574 11.494 1.00 63.03 163 ILE A N 1
ATOM 1191 C CA . ILE A 1 163 ? 3.435 16.932 10.540 1.00 63.03 163 ILE A CA 1
ATOM 1192 C C . ILE A 1 163 ? 4.791 16.853 11.271 1.00 63.03 163 ILE A C 1
ATOM 1194 O O . ILE A 1 163 ? 5.042 17.577 12.230 1.00 63.03 163 ILE A O 1
ATOM 1198 N N . GLY A 1 164 ? 5.638 15.894 10.890 1.00 68.25 164 GLY A N 1
ATOM 1199 C CA . GLY A 1 164 ? 6.875 15.568 11.621 1.00 68.25 164 GLY A CA 1
ATOM 1200 C C . GLY A 1 164 ? 6.788 14.340 12.536 1.00 68.25 164 GLY A C 1
ATOM 1201 O O . GLY A 1 164 ? 7.765 14.031 13.225 1.00 68.25 164 GLY A O 1
ATOM 1202 N N . SER A 1 165 ? 5.678 13.593 12.502 1.00 71.38 165 SER A N 1
ATOM 1203 C CA . SER A 1 165 ? 5.532 12.312 13.210 1.00 71.38 165 SER A CA 1
ATOM 1204 C C . SER A 1 165 ? 6.685 11.348 12.937 1.00 71.38 165 SER A C 1
ATOM 1206 O O . SER A 1 165 ? 7.154 10.692 13.858 1.00 71.38 165 SER A O 1
ATOM 1208 N N . LEU A 1 166 ? 7.206 11.322 11.708 1.00 74.88 166 LEU A N 1
ATOM 1209 C CA . LEU A 1 166 ? 8.337 10.488 11.303 1.00 74.88 166 LEU A CA 1
ATOM 1210 C C . LEU A 1 166 ? 9.568 10.742 12.193 1.00 74.88 166 LEU A C 1
ATOM 1212 O O . LEU A 1 166 ? 10.129 9.802 12.751 1.00 74.88 166 LEU A O 1
ATOM 1216 N N . PHE A 1 167 ? 9.951 12.005 12.403 1.00 80.50 167 PHE A N 1
ATOM 1217 C CA . PHE A 1 167 ? 11.076 12.352 13.280 1.00 80.50 167 PHE A CA 1
ATOM 1218 C C . PHE A 1 167 ? 10.789 11.987 14.742 1.00 80.50 167 PHE A C 1
ATOM 1220 O O . PHE A 1 167 ? 11.645 11.432 15.431 1.00 80.50 167 PHE A O 1
ATOM 1227 N N . LEU A 1 168 ? 9.561 12.234 15.200 1.00 77.56 168 LEU A N 1
ATOM 1228 C CA . LEU A 1 168 ? 9.115 11.920 16.558 1.00 77.56 168 LEU A CA 1
ATOM 1229 C C . LEU A 1 168 ? 9.147 10.404 16.826 1.00 77.56 168 LEU A C 1
ATOM 1231 O O . LEU A 1 168 ? 9.582 9.972 17.893 1.00 77.56 168 LEU A O 1
ATOM 1235 N N . VAL A 1 169 ? 8.785 9.593 15.829 1.00 79.44 169 VAL A N 1
ATOM 1236 C CA . VAL A 1 169 ? 8.904 8.130 15.853 1.00 79.44 169 VAL A CA 1
ATOM 1237 C C . VAL A 1 169 ? 10.366 7.714 16.019 1.00 79.44 169 VAL A C 1
ATOM 1239 O O . VAL A 1 169 ? 10.645 6.890 16.886 1.00 79.44 169 VAL A O 1
ATOM 1242 N N . TYR A 1 170 ? 11.314 8.303 15.277 1.00 81.69 170 TYR A N 1
ATOM 1243 C CA . TYR A 1 170 ? 12.745 8.006 15.459 1.00 81.69 170 TYR A CA 1
ATOM 1244 C C . TYR A 1 170 ? 13.260 8.401 16.850 1.00 81.69 170 TYR A C 1
ATOM 1246 O O . TYR A 1 170 ? 13.969 7.616 17.480 1.00 81.69 170 TYR A O 1
ATOM 1254 N N . VAL A 1 171 ? 12.882 9.575 17.365 1.00 82.31 171 VAL A N 1
ATOM 1255 C CA . VAL A 1 171 ? 13.273 10.018 18.717 1.00 82.31 171 VAL A CA 1
ATOM 1256 C C . VAL A 1 171 ? 12.700 9.086 19.793 1.00 82.31 171 VAL A C 1
ATOM 1258 O O . VAL A 1 171 ? 13.416 8.681 20.714 1.00 82.31 171 VAL A O 1
ATOM 1261 N N . ASN A 1 172 ? 11.431 8.693 19.663 1.00 76.88 172 ASN A N 1
ATOM 1262 C CA . ASN A 1 172 ? 10.774 7.765 20.584 1.00 76.88 172 ASN A CA 1
ATOM 1263 C C . ASN A 1 172 ? 11.369 6.356 20.515 1.00 76.88 172 ASN A C 1
ATOM 1265 O O . ASN A 1 172 ? 11.525 5.716 21.560 1.00 76.88 172 ASN A O 1
ATOM 1269 N N . LEU A 1 173 ? 11.739 5.902 19.314 1.00 78.31 173 LEU A N 1
ATOM 1270 C CA . LEU A 1 173 ? 12.430 4.636 19.084 1.00 78.31 173 LEU A CA 1
ATOM 1271 C C . LEU A 1 173 ? 13.779 4.624 19.807 1.00 78.31 173 LEU A C 1
ATOM 1273 O O . LEU A 1 173 ? 14.071 3.679 20.533 1.00 78.31 173 LEU A O 1
ATOM 1277 N N . PHE A 1 174 ? 14.567 5.694 19.676 1.00 80.62 174 PHE A N 1
ATOM 1278 C CA . PHE A 1 174 ? 15.887 5.779 20.301 1.00 80.62 174 PHE A CA 1
ATOM 1279 C C . PHE A 1 174 ? 15.809 5.841 21.833 1.00 80.62 174 PHE A C 1
ATOM 1281 O O . PHE A 1 174 ? 16.632 5.234 22.514 1.00 80.62 174 PHE A O 1
ATOM 1288 N N . ARG A 1 175 ? 14.791 6.505 22.401 1.00 77.44 175 ARG A N 1
ATOM 1289 C CA . ARG A 1 175 ? 14.565 6.513 23.861 1.00 77.44 175 ARG A CA 1
ATOM 1290 C C . ARG A 1 175 ? 14.158 5.151 24.421 1.00 77.44 175 ARG A C 1
ATOM 1292 O O . ARG A 1 175 ? 14.538 4.829 25.541 1.00 77.44 175 ARG A O 1
ATOM 1299 N N . HIS A 1 176 ? 13.394 4.364 23.667 1.00 75.12 176 HIS A N 1
ATOM 1300 C CA . HIS A 1 176 ? 12.885 3.063 24.116 1.00 75.12 176 HIS A CA 1
ATOM 1301 C C . HIS A 1 176 ? 13.712 1.875 23.616 1.00 75.12 176 HIS A C 1
ATOM 1303 O O . HIS A 1 176 ? 13.363 0.733 23.911 1.00 75.12 176 HIS A O 1
ATOM 1309 N N . VAL A 1 177 ? 14.827 2.122 22.917 1.00 73.75 177 VAL A N 1
ATOM 1310 C CA . VAL A 1 177 ? 15.660 1.074 22.308 1.00 73.75 177 VAL A CA 1
ATOM 1311 C C . VAL A 1 177 ? 16.202 0.069 23.333 1.00 73.75 177 VAL A C 1
ATOM 1313 O O . VAL A 1 177 ? 16.392 -1.100 23.021 1.00 73.75 177 VAL A O 1
ATOM 1316 N N . MET A 1 178 ? 16.390 0.502 24.582 1.00 68.75 178 MET A N 1
ATOM 1317 C CA . MET A 1 178 ? 16.902 -0.348 25.661 1.00 68.75 178 MET A CA 1
ATOM 1318 C C . MET A 1 178 ? 15.821 -1.164 26.388 1.00 68.75 178 MET A C 1
ATOM 1320 O O . MET A 1 178 ? 16.163 -2.063 27.145 1.00 68.75 178 MET A O 1
ATOM 1324 N N . SER A 1 179 ? 14.531 -0.903 26.144 1.00 69.38 179 SER A N 1
ATOM 1325 C CA . SER A 1 179 ? 13.407 -1.676 26.713 1.00 69.38 179 SER A CA 1
ATOM 1326 C C . SER A 1 179 ? 12.826 -2.683 25.706 1.00 69.38 179 SER A C 1
ATOM 1328 O O . SER A 1 179 ? 11.674 -3.108 25.796 1.00 69.38 179 SER A O 1
ATOM 1330 N N . ILE A 1 180 ? 13.599 -3.025 24.673 1.00 72.44 180 ILE A N 1
ATOM 1331 C CA . ILE A 1 180 ? 13.163 -3.918 23.600 1.00 72.44 180 ILE A CA 1
ATOM 1332 C C . ILE A 1 180 ? 13.249 -5.370 24.073 1.00 72.44 180 ILE A C 1
ATOM 1334 O O . ILE A 1 180 ? 14.247 -5.787 24.654 1.00 72.44 180 ILE A O 1
ATOM 1338 N N . ASN A 1 181 ? 12.221 -6.167 23.764 1.00 77.56 181 ASN A N 1
ATOM 1339 C CA . ASN A 1 181 ? 12.281 -7.613 23.950 1.00 77.56 181 ASN A CA 1
ATOM 1340 C C . ASN A 1 181 ? 13.334 -8.206 22.986 1.00 77.56 181 ASN A C 1
ATOM 1342 O O . ASN A 1 181 ? 13.106 -8.196 21.768 1.00 77.56 181 ASN A O 1
ATOM 1346 N N . PRO A 1 182 ? 14.464 -8.741 23.491 1.00 80.12 182 PRO A N 1
ATOM 1347 C CA . PRO A 1 182 ? 15.561 -9.211 22.647 1.00 80.12 182 PRO A CA 1
ATOM 1348 C C . PRO A 1 182 ? 15.139 -10.376 21.745 1.00 80.12 182 PRO A C 1
ATOM 1350 O O . PRO A 1 182 ? 15.689 -10.541 20.659 1.00 80.12 182 PRO A O 1
ATOM 1353 N N . ILE A 1 183 ? 14.117 -11.142 22.141 1.00 82.50 183 ILE A N 1
ATOM 1354 C CA . ILE A 1 183 ? 13.600 -12.279 21.372 1.00 82.50 183 ILE A CA 1
ATOM 1355 C C . ILE A 1 183 ? 13.023 -11.800 20.033 1.00 82.50 183 ILE A C 1
ATOM 1357 O O . ILE A 1 183 ? 13.363 -12.338 18.981 1.00 82.50 183 ILE A O 1
ATOM 1361 N N . THR A 1 184 ? 12.202 -10.745 20.049 1.00 83.12 184 THR A N 1
ATOM 1362 C CA . THR A 1 184 ? 11.610 -10.168 18.831 1.00 83.12 184 THR A CA 1
ATOM 1363 C C . THR A 1 184 ? 12.686 -9.623 17.894 1.00 83.12 184 THR A C 1
ATOM 1365 O O . THR A 1 184 ? 12.581 -9.787 16.680 1.00 83.12 184 THR A O 1
ATOM 1368 N N . LEU A 1 185 ? 13.736 -9.021 18.460 1.00 84.00 185 LEU A N 1
ATOM 1369 C CA . LEU A 1 185 ? 14.859 -8.462 17.712 1.00 84.00 185 LEU A CA 1
ATOM 1370 C C . LEU A 1 185 ? 15.701 -9.554 17.042 1.00 84.00 185 LEU A C 1
ATOM 1372 O O . LEU A 1 185 ? 16.063 -9.413 15.875 1.00 84.00 185 LEU A O 1
ATOM 1376 N N . ILE A 1 186 ? 15.981 -10.657 17.741 1.00 87.50 186 ILE A N 1
ATOM 1377 C CA . ILE A 1 186 ? 16.711 -11.796 17.166 1.00 87.50 186 ILE A CA 1
ATOM 1378 C C . ILE A 1 186 ? 15.914 -12.394 16.004 1.00 87.50 186 ILE A C 1
ATOM 1380 O O . ILE A 1 186 ? 16.466 -12.583 14.922 1.00 87.50 186 ILE A O 1
ATOM 1384 N N . ILE A 1 187 ? 14.612 -12.631 16.192 1.00 85.69 187 ILE A N 1
ATOM 1385 C CA . ILE A 1 187 ? 13.748 -13.215 15.155 1.00 85.69 187 ILE A CA 1
ATOM 1386 C C . ILE A 1 187 ? 13.671 -12.303 13.925 1.00 85.69 187 ILE A C 1
ATOM 1388 O O . ILE A 1 187 ? 13.809 -12.782 12.797 1.00 85.69 187 ILE A O 1
ATOM 1392 N N . SER A 1 188 ? 13.471 -10.994 14.115 1.00 86.56 188 SER A N 1
ATOM 1393 C CA . SER A 1 188 ? 13.385 -10.048 12.999 1.00 86.56 188 SER A CA 1
ATOM 1394 C C . SER A 1 188 ? 14.722 -9.910 12.265 1.00 86.56 188 SER A C 1
ATOM 1396 O O . SER A 1 188 ? 14.749 -9.963 11.036 1.00 86.56 188 SER A O 1
ATOM 1398 N N . THR A 1 189 ? 15.838 -9.850 12.994 1.00 87.44 189 THR A N 1
ATOM 1399 C CA . THR A 1 189 ? 17.191 -9.784 12.415 1.00 87.44 189 THR A CA 1
ATOM 1400 C C . THR A 1 189 ? 17.531 -11.044 11.622 1.00 87.44 189 THR A C 1
ATOM 1402 O O . THR A 1 189 ? 18.023 -10.950 10.497 1.00 87.44 189 THR A O 1
ATOM 1405 N N . LEU A 1 190 ? 17.236 -12.226 12.167 1.00 88.62 190 LEU A N 1
ATOM 1406 C CA . LEU A 1 190 ? 17.491 -13.506 11.505 1.00 88.62 190 LEU A CA 1
ATOM 1407 C C . LEU A 1 190 ? 16.625 -13.647 10.245 1.00 88.62 190 LEU A C 1
ATOM 1409 O O . LEU A 1 1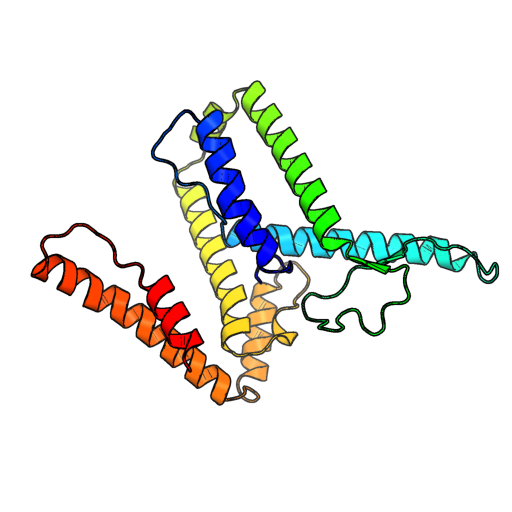90 ? 17.141 -14.008 9.189 1.00 88.62 190 LEU A O 1
ATOM 1413 N N . SER A 1 191 ? 15.348 -13.257 10.316 1.00 85.44 191 SER A N 1
ATOM 1414 C CA . SER A 1 191 ? 14.439 -13.254 9.163 1.00 85.44 191 SER A CA 1
ATOM 1415 C C . SER A 1 191 ? 14.907 -12.314 8.049 1.00 85.44 191 SER A C 1
ATOM 1417 O O . SER A 1 191 ? 14.906 -12.704 6.882 1.00 85.44 191 SER A O 1
ATOM 1419 N N . VAL A 1 192 ? 15.313 -11.086 8.386 1.00 86.56 192 VAL A N 1
ATOM 1420 C CA . VAL A 1 192 ? 15.812 -10.111 7.402 1.00 86.56 192 VAL A CA 1
ATOM 1421 C C . VAL A 1 192 ? 17.121 -10.599 6.784 1.00 86.56 192 VAL A C 1
ATOM 1423 O O . VAL A 1 192 ? 17.276 -10.562 5.565 1.00 86.56 192 VAL A O 1
ATOM 1426 N N . THR A 1 193 ? 18.041 -11.114 7.601 1.00 88.19 193 THR A N 1
ATOM 1427 C CA . THR A 1 193 ? 19.337 -11.627 7.132 1.00 88.19 193 THR A CA 1
ATOM 1428 C C . THR A 1 193 ? 19.151 -12.814 6.195 1.00 88.19 193 THR A C 1
ATOM 1430 O O . THR A 1 193 ? 19.787 -12.871 5.144 1.00 88.19 193 THR A O 1
ATOM 1433 N N . PHE A 1 194 ? 18.248 -13.737 6.529 1.00 86.25 194 PHE A N 1
ATOM 1434 C CA . PHE A 1 194 ? 17.912 -14.870 5.672 1.00 86.25 194 PHE A CA 1
ATOM 1435 C C . PHE A 1 194 ? 17.328 -14.417 4.326 1.00 86.25 194 PHE A C 1
ATOM 1437 O O . PHE A 1 194 ? 17.823 -14.845 3.284 1.00 86.25 194 PHE A O 1
ATOM 1444 N N . LEU A 1 195 ? 16.347 -13.504 4.323 1.00 82.00 195 LEU A N 1
ATOM 1445 C CA . LEU A 1 195 ? 15.760 -12.967 3.086 1.00 82.00 195 LEU A CA 1
ATOM 1446 C C . LEU A 1 195 ? 16.801 -12.279 2.199 1.00 82.00 195 LEU A C 1
ATOM 1448 O O . LEU A 1 195 ? 16.851 -12.528 0.994 1.00 82.00 195 LEU A O 1
ATOM 1452 N N . LEU A 1 196 ? 17.664 -11.449 2.792 1.00 84.88 196 LEU A N 1
ATOM 1453 C CA . LEU A 1 196 ? 18.743 -10.790 2.058 1.00 84.88 196 LEU A CA 1
ATOM 1454 C C . LEU A 1 196 ? 19.763 -11.800 1.529 1.00 84.88 196 LEU A C 1
ATOM 1456 O O . LEU A 1 196 ? 20.211 -11.665 0.396 1.00 84.88 196 LEU A O 1
ATOM 1460 N N . THR A 1 197 ? 20.099 -12.831 2.304 1.00 85.62 197 THR A N 1
ATOM 1461 C CA . THR A 1 197 ? 21.038 -13.878 1.876 1.00 85.62 197 THR A CA 1
ATOM 1462 C C . THR A 1 197 ? 20.481 -14.654 0.689 1.00 85.62 197 THR A C 1
ATOM 1464 O O . THR A 1 197 ? 21.178 -14.834 -0.307 1.00 85.62 197 THR A O 1
ATOM 1467 N N . VAL A 1 198 ? 19.210 -15.054 0.743 1.00 81.06 198 VAL A N 1
ATOM 1468 C CA . VAL A 1 198 ? 18.535 -15.729 -0.372 1.00 81.06 198 VAL A CA 1
ATOM 1469 C C . VAL A 1 198 ? 18.519 -14.831 -1.612 1.00 81.06 198 VAL A C 1
ATOM 1471 O O . VAL A 1 198 ? 18.931 -15.255 -2.689 1.00 81.06 198 VAL A O 1
ATOM 1474 N N . LYS A 1 199 ? 18.133 -13.565 -1.470 1.00 80.31 199 LYS A N 1
ATOM 1475 C CA . LYS A 1 199 ? 18.031 -12.654 -2.613 1.00 80.31 199 LYS A CA 1
ATOM 1476 C C . LYS A 1 199 ? 19.385 -12.284 -3.229 1.00 80.31 199 LYS A C 1
ATOM 1478 O O . LYS A 1 199 ? 19.515 -12.187 -4.442 1.00 80.31 199 LYS A O 1
ATOM 1483 N N . ILE A 1 200 ? 20.405 -12.060 -2.402 1.00 85.69 200 ILE A N 1
ATOM 1484 C CA . ILE A 1 200 ? 21.725 -11.608 -2.869 1.00 85.69 200 ILE A CA 1
ATOM 1485 C C . ILE A 1 200 ? 22.571 -12.780 -3.362 1.00 85.69 200 ILE A C 1
ATOM 1487 O O . ILE A 1 200 ? 23.307 -12.621 -4.330 1.00 85.69 200 ILE A O 1
ATOM 1491 N N . TRP A 1 201 ? 22.493 -13.943 -2.710 1.00 81.12 201 TRP A N 1
ATOM 1492 C CA . TRP A 1 201 ? 23.368 -15.076 -3.012 1.00 81.12 201 TRP A CA 1
ATOM 1493 C C . TRP A 1 201 ? 22.657 -16.194 -3.766 1.00 81.12 201 TRP A C 1
ATOM 1495 O O . TRP A 1 201 ? 23.209 -16.681 -4.748 1.00 81.12 201 TRP A O 1
ATOM 1505 N N . LEU A 1 202 ? 21.448 -16.596 -3.357 1.00 76.81 202 LEU A N 1
ATOM 1506 C CA . LEU A 1 202 ? 20.761 -17.744 -3.964 1.00 76.81 202 LEU A CA 1
ATOM 1507 C C . LEU A 1 202 ? 20.232 -17.425 -5.365 1.00 76.81 202 LEU A C 1
ATOM 1509 O O . LEU A 1 202 ? 20.382 -18.251 -6.256 1.00 76.81 202 LEU A O 1
ATOM 1513 N N . GLU A 1 203 ? 19.666 -16.238 -5.583 1.00 78.62 203 GLU A N 1
ATOM 1514 C CA . GLU A 1 203 ? 19.154 -15.811 -6.896 1.00 78.62 203 GLU A CA 1
ATOM 1515 C C . GLU A 1 203 ? 20.230 -15.842 -8.002 1.00 78.62 203 GLU A C 1
ATOM 1517 O O . GLU A 1 203 ? 20.030 -16.550 -8.994 1.00 78.62 203 GLU A O 1
ATOM 1522 N N . PRO A 1 204 ? 21.406 -15.196 -7.847 1.00 75.38 204 PRO A N 1
ATOM 1523 C CA . PRO A 1 204 ? 22.442 -15.262 -8.876 1.00 75.38 204 PRO A CA 1
ATOM 1524 C C . PRO A 1 204 ? 23.118 -16.637 -8.975 1.00 75.38 204 PRO A C 1
ATOM 1526 O O . PRO A 1 204 ? 23.564 -17.006 -10.064 1.00 75.38 204 PRO A O 1
ATOM 1529 N N . LEU A 1 205 ? 23.198 -17.422 -7.889 1.00 72.19 205 LEU A N 1
ATOM 1530 C CA . LEU A 1 205 ? 23.710 -18.800 -7.960 1.00 72.19 205 LEU A CA 1
ATOM 1531 C C . LEU A 1 205 ? 22.754 -19.718 -8.719 1.00 72.19 205 LEU A C 1
ATOM 1533 O O . LEU A 1 205 ? 23.199 -20.489 -9.566 1.00 72.19 205 LEU A O 1
ATOM 1537 N N . LEU A 1 206 ? 21.452 -19.621 -8.458 1.00 67.19 206 LEU A N 1
ATOM 1538 C CA . LEU A 1 206 ? 20.449 -20.450 -9.113 1.00 67.19 206 LEU A CA 1
ATOM 1539 C C . LEU A 1 206 ? 20.298 -20.083 -10.591 1.00 67.19 206 LEU A C 1
ATOM 1541 O O . LEU A 1 206 ? 20.210 -20.977 -11.432 1.00 67.19 206 LEU A O 1
ATOM 1545 N N . GLN A 1 207 ? 20.351 -18.790 -10.922 1.00 71.38 207 GLN A N 1
ATOM 1546 C CA . GLN A 1 207 ? 20.383 -18.337 -12.315 1.00 71.38 207 GLN A CA 1
ATOM 1547 C C . GLN A 1 207 ? 21.607 -18.889 -13.060 1.00 71.38 207 GLN A C 1
ATOM 1549 O O . GLN A 1 207 ? 21.484 -19.310 -14.211 1.00 71.38 207 GLN A O 1
ATOM 1554 N N . ARG A 1 208 ? 22.774 -18.962 -12.402 1.00 68.94 208 ARG A N 1
ATOM 1555 C CA . ARG A 1 208 ? 23.989 -19.558 -12.985 1.00 68.94 208 ARG A CA 1
ATOM 1556 C C . ARG A 1 208 ? 23.928 -21.082 -13.107 1.00 68.94 208 ARG A C 1
ATOM 1558 O O . ARG A 1 208 ? 24.472 -21.612 -14.068 1.00 68.94 208 ARG A O 1
ATOM 1565 N N . TRP A 1 209 ? 23.304 -21.783 -12.159 1.00 65.75 209 TRP A N 1
ATOM 1566 C CA . TRP A 1 209 ? 23.322 -23.253 -12.109 1.00 65.75 209 TRP A CA 1
ATOM 1567 C C . TRP A 1 209 ? 22.170 -23.916 -12.878 1.00 65.75 209 TRP A C 1
ATOM 1569 O O . TRP A 1 209 ? 22.333 -25.027 -13.370 1.00 65.75 209 TRP A O 1
ATOM 1579 N N . CYS A 1 210 ? 21.015 -23.254 -13.011 1.00 58.38 210 CYS A N 1
ATOM 1580 C CA . CYS A 1 210 ? 19.800 -23.883 -13.543 1.00 58.38 210 CYS A CA 1
ATOM 1581 C C . CYS A 1 210 ? 19.382 -23.400 -14.946 1.00 58.38 210 CYS A C 1
ATOM 1583 O O . CYS A 1 210 ? 18.472 -23.978 -15.529 1.00 58.38 210 CYS A O 1
ATOM 1585 N N . HIS A 1 211 ? 20.009 -22.361 -15.516 1.00 60.50 211 HIS A N 1
ATOM 1586 C CA . HIS A 1 211 ? 19.628 -21.774 -16.822 1.00 60.50 211 HIS A CA 1
ATOM 1587 C C . HIS A 1 211 ? 18.118 -21.462 -16.968 1.00 60.50 211 HIS A C 1
ATOM 1589 O O . HIS A 1 211 ? 17.597 -21.292 -18.068 1.00 60.50 211 HIS A O 1
ATOM 1595 N N . CYS A 1 212 ? 17.401 -21.395 -15.845 1.00 59.78 212 CYS A N 1
ATOM 1596 C CA . CYS A 1 212 ? 15.973 -21.160 -15.773 1.00 59.78 212 CYS A CA 1
ATOM 1597 C C . CYS A 1 212 ? 15.759 -19.729 -15.296 1.00 59.78 212 CYS A C 1
ATOM 1599 O O . CYS A 1 212 ? 16.189 -19.349 -14.209 1.00 59.78 212 CYS A O 1
ATOM 1601 N N . ASN A 1 213 ? 15.049 -18.948 -16.104 1.00 58.41 213 ASN A N 1
ATOM 1602 C CA . ASN A 1 213 ? 14.721 -17.545 -15.845 1.00 58.41 213 ASN A CA 1
ATOM 1603 C C . ASN A 1 213 ? 13.620 -17.363 -14.781 1.00 58.41 213 ASN A C 1
ATOM 1605 O O . ASN A 1 213 ? 12.944 -16.336 -14.755 1.00 58.41 213 ASN A O 1
ATOM 1609 N N . PHE A 1 214 ? 13.383 -18.372 -13.941 1.00 66.88 214 PHE A N 1
ATOM 1610 C CA . PHE A 1 214 ? 12.279 -18.367 -12.993 1.00 66.88 214 PHE A CA 1
ATOM 1611 C C . PHE A 1 214 ? 12.740 -17.754 -11.662 1.00 66.88 214 PHE A C 1
ATOM 1613 O O . PHE A 1 214 ? 13.564 -18.366 -10.977 1.00 66.88 214 PHE A O 1
ATOM 1620 N N . PRO A 1 215 ? 12.253 -16.559 -11.276 1.00 66.00 215 PRO A N 1
ATOM 1621 C CA . PRO A 1 215 ? 12.551 -16.000 -9.964 1.00 66.00 215 PRO A CA 1
ATOM 1622 C C . PRO A 1 215 ? 11.943 -16.911 -8.895 1.00 66.00 215 PRO A C 1
ATOM 1624 O O . PRO A 1 215 ? 10.753 -17.231 -8.937 1.00 66.00 215 PRO A O 1
ATOM 1627 N N . LEU A 1 216 ? 12.758 -17.364 -7.942 1.00 67.94 216 LEU A N 1
ATOM 1628 C CA . LEU A 1 216 ? 12.254 -18.182 -6.844 1.00 67.94 216 LEU A CA 1
ATOM 1629 C C . LEU A 1 216 ? 11.283 -17.356 -5.990 1.00 67.94 216 LEU A C 1
ATOM 1631 O O . LEU A 1 216 ? 11.630 -16.242 -5.593 1.00 67.94 216 LEU A O 1
ATOM 1635 N N . PRO A 1 217 ? 10.107 -17.898 -5.625 1.00 72.94 217 PRO A N 1
ATOM 1636 C CA . PRO A 1 217 ? 9.196 -17.263 -4.680 1.00 72.94 217 PRO A CA 1
ATOM 1637 C C . PRO A 1 217 ? 9.739 -17.407 -3.245 1.00 72.94 217 PRO A C 1
ATOM 1639 O O . PRO A 1 217 ? 9.159 -18.098 -2.407 1.00 72.94 217 PRO A O 1
ATOM 1642 N N . SER A 1 218 ? 10.879 -16.770 -2.966 1.00 68.06 218 SER A N 1
ATOM 1643 C CA . SER A 1 218 ? 11.598 -16.808 -1.682 1.00 68.06 218 SER A CA 1
ATOM 1644 C C . SER A 1 218 ? 10.722 -16.385 -0.498 1.00 68.06 218 SER A C 1
ATOM 1646 O O . SER A 1 218 ? 10.799 -16.986 0.573 1.00 68.06 218 SER A O 1
ATOM 1648 N N . GLU A 1 219 ? 9.814 -15.434 -0.720 1.00 72.19 219 GLU A N 1
ATOM 1649 C CA . GLU A 1 219 ? 8.798 -14.996 0.245 1.00 72.19 219 GLU A CA 1
ATOM 1650 C C . GLU A 1 219 ? 7.839 -16.132 0.647 1.00 72.19 219 GLU A C 1
ATOM 1652 O O . GLU A 1 219 ? 7.505 -16.294 1.820 1.00 72.19 219 GLU A O 1
ATOM 1657 N N . LEU A 1 220 ? 7.423 -16.966 -0.310 1.00 75.06 220 LEU A N 1
ATOM 1658 C CA . LEU A 1 220 ? 6.480 -18.064 -0.076 1.00 75.06 220 LEU A CA 1
ATOM 1659 C C . LEU A 1 220 ? 7.161 -19.221 0.667 1.00 75.06 220 LEU A C 1
ATOM 1661 O O . LEU A 1 220 ? 6.572 -19.811 1.573 1.00 75.06 220 LEU A O 1
ATOM 1665 N N . ILE A 1 221 ? 8.436 -19.473 0.351 1.00 75.25 221 ILE A N 1
ATOM 1666 C CA . ILE A 1 221 ? 9.280 -20.434 1.070 1.00 75.25 221 ILE A CA 1
ATOM 1667 C C . ILE A 1 221 ? 9.457 -19.994 2.529 1.00 75.25 221 ILE A C 1
ATOM 1669 O O . ILE A 1 221 ? 9.236 -20.800 3.432 1.00 75.25 221 ILE A O 1
ATOM 1673 N N . LEU A 1 222 ? 9.773 -18.720 2.788 1.00 71.19 222 LEU A N 1
ATOM 1674 C CA . LEU A 1 222 ? 9.916 -18.208 4.156 1.00 71.19 222 LEU A CA 1
ATOM 1675 C C . LEU A 1 222 ? 8.617 -18.347 4.964 1.00 71.19 222 LEU A C 1
ATOM 1677 O O . LEU A 1 222 ? 8.651 -18.792 6.113 1.00 71.19 222 LEU A O 1
ATOM 1681 N N . VAL A 1 223 ? 7.473 -17.984 4.373 1.00 73.81 223 VAL A N 1
ATOM 1682 C CA . VAL A 1 223 ? 6.164 -18.118 5.032 1.00 73.81 223 VAL A CA 1
ATOM 1683 C C . VAL A 1 223 ? 5.869 -19.583 5.355 1.00 73.81 223 VAL A C 1
ATOM 1685 O O . VAL A 1 223 ? 5.451 -19.882 6.473 1.00 73.81 223 VAL A O 1
ATOM 1688 N N . SER A 1 224 ? 6.157 -20.499 4.427 1.00 75.06 224 SER A N 1
ATOM 1689 C CA . SER A 1 224 ? 5.979 -21.937 4.658 1.00 75.06 224 SER A CA 1
ATOM 1690 C C . SER A 1 224 ? 6.899 -22.484 5.759 1.00 75.06 224 SER A C 1
ATOM 1692 O O . SER A 1 224 ? 6.445 -23.258 6.597 1.00 75.06 224 SER A O 1
ATOM 1694 N N . LEU A 1 225 ? 8.154 -22.023 5.831 1.00 74.56 225 LEU A N 1
ATOM 1695 C CA . LEU A 1 225 ? 9.112 -22.418 6.867 1.00 74.56 225 LEU A CA 1
ATOM 1696 C C . LEU A 1 225 ? 8.667 -21.932 8.253 1.00 74.56 225 LEU A C 1
ATOM 1698 O O . LEU A 1 225 ? 8.715 -22.687 9.219 1.00 74.56 225 LEU A O 1
ATOM 1702 N N . ARG A 1 226 ? 8.181 -20.686 8.346 1.00 74.56 226 ARG A N 1
ATOM 1703 C CA . ARG A 1 226 ? 7.635 -20.120 9.588 1.00 74.56 226 ARG A CA 1
ATOM 1704 C C . ARG A 1 226 ? 6.419 -20.898 10.085 1.00 74.56 226 ARG A C 1
ATOM 1706 O O . ARG A 1 226 ? 6.247 -21.026 11.284 1.00 74.56 226 ARG A O 1
ATOM 1713 N N . GLN A 1 227 ? 5.554 -21.373 9.193 1.00 73.56 227 GLN A N 1
ATOM 1714 C CA . GLN A 1 227 ? 4.318 -22.061 9.581 1.00 73.56 227 GLN A CA 1
ATOM 1715 C C . GLN A 1 227 ? 4.568 -23.457 10.185 1.00 73.56 227 GLN A C 1
ATOM 1717 O O . GLN A 1 227 ? 3.670 -24.023 10.804 1.00 7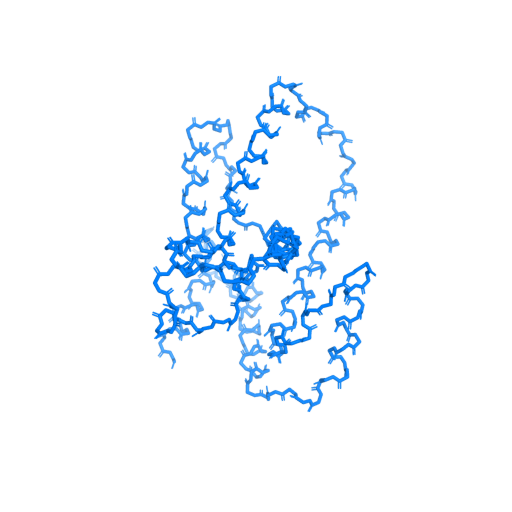3.56 227 GLN A O 1
ATOM 1722 N N . HIS A 1 228 ? 5.782 -23.988 10.021 1.00 68.56 228 HIS A N 1
ATOM 1723 C CA . HIS A 1 228 ? 6.223 -25.271 10.562 1.00 68.56 228 HIS A CA 1
ATOM 1724 C C . HIS A 1 228 ? 7.051 -25.172 11.859 1.00 68.56 228 HIS A C 1
ATOM 1726 O O . HIS A 1 228 ? 7.384 -26.217 12.418 1.00 68.56 228 HIS A O 1
ATOM 1732 N N . VAL A 1 229 ? 7.373 -23.961 12.333 1.00 55.31 229 VAL A N 1
ATOM 1733 C CA . VAL A 1 229 ? 8.121 -23.696 13.581 1.00 55.31 229 VAL A CA 1
ATOM 1734 C C . VAL A 1 229 ? 7.199 -23.065 14.614 1.00 55.31 229 VAL A C 1
ATOM 1736 O O . VAL A 1 229 ? 7.185 -23.568 15.756 1.00 55.31 229 VAL A O 1
#

InterPro domains:
  IPR001902 SLC26A/SulP transporter [PTHR11814] (2-225)
  IPR011547 SLC26A/SulP transporter domain [PF00916] (1-223)

Radius of gyration: 22.25 Å; Cα contacts (8 Å, |Δi|>4): 120; chains: 1; bounding box: 58×42×52 Å